Protein AF-A0A973BHH1-F1 (afdb_monomer)

Mean predicted aligned error: 8.1 Å

Radius of gyration: 30.78 Å; Cα contacts (8 Å, |Δi|>4): 137; chains: 1; bounding box: 83×24×100 Å

Structure (mmCIF, N/CA/C/O backbone):
data_AF-A0A973BHH1-F1
#
_entry.id   AF-A0A973BHH1-F1
#
loop_
_atom_site.group_PDB
_atom_site.id
_atom_site.type_symbol
_atom_site.label_atom_id
_atom_site.label_alt_id
_atom_site.label_comp_id
_atom_site.label_asym_id
_atom_site.label_entity_id
_atom_site.label_seq_id
_atom_site.pdbx_PDB_ins_code
_atom_site.Cartn_x
_atom_site.Cartn_y
_atom_site.Cartn_z
_atom_site.occupancy
_atom_site.B_iso_or_equiv
_atom_site.auth_seq_id
_atom_site.auth_comp_id
_atom_site.auth_asym_id
_atom_site.auth_atom_id
_atom_site.pdbx_PDB_model_num
ATOM 1 N N . MET A 1 1 ? 60.903 -5.302 -59.294 1.00 41.88 1 MET A N 1
ATOM 2 C CA . MET A 1 1 ? 59.687 -6.053 -58.925 1.00 41.88 1 MET A CA 1
ATOM 3 C C . MET A 1 1 ? 58.666 -5.032 -58.432 1.00 41.88 1 MET A C 1
ATOM 5 O O . MET A 1 1 ? 58.545 -4.811 -57.238 1.00 41.88 1 MET A O 1
ATOM 9 N N . MET A 1 2 ? 58.056 -4.292 -59.364 1.00 43.81 2 MET A N 1
ATOM 10 C CA . MET A 1 2 ? 56.972 -3.356 -59.049 1.00 43.81 2 MET A CA 1
ATOM 11 C C . MET A 1 2 ? 55.697 -4.189 -59.041 1.00 43.81 2 MET A C 1
ATOM 13 O O . MET A 1 2 ? 55.310 -4.726 -60.073 1.00 43.81 2 MET A O 1
ATOM 17 N N . ILE A 1 3 ? 55.141 -4.406 -57.856 1.00 52.44 3 ILE A N 1
ATOM 18 C CA . ILE A 1 3 ? 53.885 -5.129 -57.684 1.00 52.44 3 ILE A CA 1
ATOM 19 C C . ILE A 1 3 ? 52.778 -4.248 -58.280 1.00 52.44 3 ILE A C 1
ATOM 21 O O . ILE A 1 3 ? 52.677 -3.072 -57.932 1.00 52.44 3 ILE A O 1
ATOM 25 N N . ASP A 1 4 ? 51.986 -4.811 -59.193 1.00 54.47 4 ASP A N 1
ATOM 26 C CA . ASP A 1 4 ? 50.823 -4.182 -59.829 1.00 54.47 4 ASP A CA 1
ATOM 27 C C . ASP A 1 4 ? 49.721 -3.906 -58.791 1.00 54.47 4 ASP A C 1
ATOM 29 O O . ASP A 1 4 ? 48.776 -4.673 -58.621 1.00 54.47 4 ASP A O 1
ATOM 33 N N . ILE A 1 5 ? 49.825 -2.783 -58.081 1.00 57.91 5 ILE A N 1
ATOM 34 C CA . ILE A 1 5 ? 48.762 -2.278 -57.192 1.00 57.91 5 ILE A CA 1
ATOM 35 C C . ILE A 1 5 ? 47.566 -1.754 -58.027 1.00 57.91 5 ILE A C 1
ATOM 37 O O . ILE A 1 5 ? 46.439 -1.650 -57.537 1.00 57.91 5 ILE A O 1
ATOM 41 N N . ALA A 1 6 ? 47.788 -1.465 -59.316 1.00 58.69 6 ALA A N 1
ATOM 42 C CA . ALA A 1 6 ? 46.801 -0.892 -60.233 1.00 58.69 6 ALA A CA 1
ATOM 43 C C . ALA A 1 6 ? 45.762 -1.898 -60.777 1.00 58.69 6 ALA A C 1
ATOM 45 O O . ALA A 1 6 ? 44.702 -1.472 -61.224 1.00 58.69 6 ALA A O 1
ATOM 46 N N . ASN A 1 7 ? 46.019 -3.211 -60.701 1.00 60.00 7 ASN A N 1
ATOM 47 C CA . ASN A 1 7 ? 45.106 -4.256 -61.198 1.00 60.00 7 ASN A CA 1
ATOM 48 C C . ASN A 1 7 ? 44.165 -4.833 -60.123 1.00 60.00 7 ASN A C 1
ATOM 50 O O . ASN A 1 7 ? 43.438 -5.794 -60.382 1.00 60.00 7 ASN A O 1
ATOM 54 N N . TRP A 1 8 ? 44.153 -4.273 -58.910 1.00 67.94 8 TRP A N 1
ATOM 55 C CA . TRP A 1 8 ? 43.192 -4.687 -57.889 1.00 67.94 8 TRP A CA 1
ATOM 56 C C . TRP A 1 8 ? 41.793 -4.151 -58.195 1.00 67.94 8 TRP A C 1
ATOM 58 O O . TRP A 1 8 ? 41.626 -2.999 -58.593 1.00 67.94 8 TRP A O 1
ATOM 68 N N . ASN A 1 9 ? 40.767 -4.983 -57.982 1.00 76.25 9 ASN A N 1
ATOM 69 C CA . ASN A 1 9 ? 39.364 -4.596 -58.137 1.00 76.25 9 ASN A CA 1
ATOM 70 C C . ASN A 1 9 ? 38.929 -3.682 -56.976 1.00 76.25 9 ASN A C 1
ATOM 72 O O . ASN A 1 9 ? 38.147 -4.064 -56.104 1.00 76.25 9 ASN A O 1
ATOM 76 N N . TRP A 1 10 ? 39.471 -2.464 -56.962 1.00 78.94 10 TRP A N 1
ATOM 77 C CA . TRP A 1 10 ? 39.222 -1.438 -55.955 1.00 78.94 10 TRP A CA 1
ATOM 78 C C . TRP A 1 10 ? 37.732 -1.117 -55.818 1.00 78.94 10 TRP A C 1
ATOM 80 O O . TRP A 1 10 ? 37.260 -0.880 -54.712 1.00 78.94 10 TRP A O 1
ATOM 90 N N . SER A 1 11 ? 36.969 -1.197 -56.913 1.00 78.81 11 SER A N 1
ATOM 91 C CA . SER A 1 11 ? 35.512 -1.028 -56.895 1.00 78.81 11 SER A CA 1
ATOM 92 C C . SER A 1 11 ? 34.815 -2.111 -56.065 1.00 78.81 11 SER A C 1
ATOM 94 O O . SER A 1 11 ? 34.015 -1.783 -55.189 1.00 78.81 11 SER A O 1
ATOM 96 N N . GLY A 1 12 ? 35.174 -3.384 -56.260 1.00 74.81 12 GLY A N 1
ATOM 97 C CA . GLY A 1 12 ? 34.632 -4.493 -55.470 1.00 74.81 12 GLY A CA 1
ATOM 98 C C . GLY A 1 12 ? 35.010 -4.409 -53.988 1.00 74.81 12 GLY A C 1
ATOM 99 O O . GLY A 1 12 ? 34.171 -4.666 -53.122 1.00 74.81 12 GLY A O 1
ATOM 100 N N . ILE A 1 13 ? 36.241 -3.984 -53.680 1.00 78.88 13 ILE A N 1
ATOM 101 C CA . ILE A 1 13 ? 36.700 -3.772 -52.296 1.00 78.88 13 ILE A CA 1
ATOM 102 C C . ILE A 1 13 ? 35.899 -2.640 -51.635 1.00 78.88 13 ILE A C 1
ATOM 104 O O . ILE A 1 13 ? 35.377 -2.823 -50.538 1.00 78.88 13 ILE A O 1
ATOM 108 N N . ILE A 1 14 ? 35.730 -1.499 -52.311 1.00 80.94 14 ILE A N 1
ATOM 109 C CA . ILE A 1 14 ? 34.962 -0.354 -51.796 1.00 80.94 14 ILE A CA 1
ATOM 110 C C . ILE A 1 14 ? 33.488 -0.724 -51.580 1.00 80.94 14 ILE A C 1
ATOM 112 O O . ILE A 1 14 ? 32.929 -0.386 -50.540 1.00 80.94 14 ILE A O 1
ATOM 116 N N . GLN A 1 15 ? 32.864 -1.451 -52.511 1.00 81.44 15 GLN A N 1
ATOM 117 C CA . GLN A 1 15 ? 31.480 -1.923 -52.362 1.00 81.44 15 GLN A CA 1
ATOM 118 C C . GLN A 1 15 ? 31.323 -2.881 -51.176 1.00 81.44 15 GLN A C 1
ATOM 120 O O . GLN A 1 15 ? 30.358 -2.774 -50.420 1.00 81.44 15 G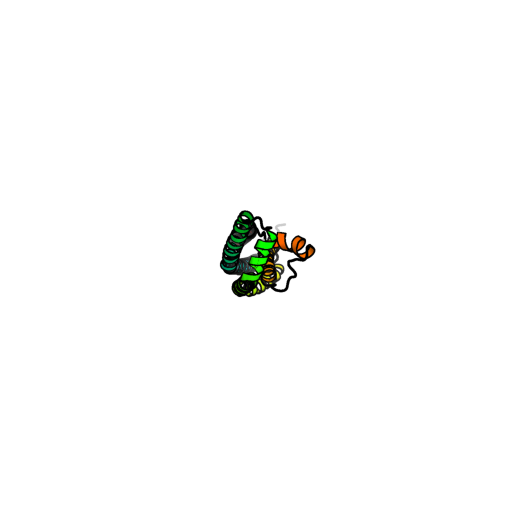LN A O 1
ATOM 125 N N . SER A 1 16 ? 32.295 -3.770 -50.969 1.00 83.56 16 SER A N 1
ATOM 126 C CA . SER A 1 16 ? 32.301 -4.703 -49.837 1.00 83.56 16 SER A CA 1
ATOM 127 C C . SER A 1 16 ? 32.469 -3.965 -48.504 1.00 83.56 16 SER A C 1
ATOM 129 O O . SER A 1 16 ? 31.741 -4.234 -47.549 1.00 83.56 16 SER A O 1
ATOM 131 N N . CYS A 1 17 ? 33.361 -2.970 -48.448 1.00 84.06 17 CYS A N 1
ATOM 132 C CA . CYS A 1 17 ? 33.520 -2.092 -47.288 1.00 84.06 17 CYS A CA 1
ATOM 133 C C . CYS A 1 17 ? 32.255 -1.268 -47.005 1.00 84.06 17 CYS A C 1
ATOM 135 O O . CYS A 1 17 ? 31.866 -1.129 -45.847 1.00 84.06 17 CYS A O 1
ATOM 137 N N . ALA A 1 18 ? 31.582 -0.757 -48.040 1.00 86.94 18 ALA A N 1
ATOM 138 C CA . ALA A 1 18 ? 30.323 -0.029 -47.893 1.00 86.94 18 ALA A CA 1
ATOM 139 C C . ALA A 1 18 ? 29.201 -0.929 -47.350 1.00 86.94 18 ALA A C 1
ATOM 141 O O . ALA A 1 18 ? 28.463 -0.510 -46.460 1.00 86.94 18 ALA A O 1
ATOM 142 N N . ALA A 1 19 ? 29.106 -2.176 -47.821 1.00 87.50 19 ALA A N 1
ATOM 143 C CA . ALA A 1 19 ? 28.139 -3.152 -47.323 1.00 87.50 19 ALA A CA 1
ATOM 144 C C . ALA A 1 19 ? 28.392 -3.522 -45.850 1.00 87.50 19 ALA A C 1
ATOM 146 O O . ALA A 1 19 ? 27.449 -3.568 -45.062 1.00 87.50 19 ALA A O 1
ATOM 147 N N . LEU A 1 20 ? 29.655 -3.717 -45.453 1.00 90.88 20 LEU A N 1
ATOM 148 C CA . LEU A 1 20 ? 30.027 -3.936 -44.050 1.00 90.88 20 LEU A CA 1
ATOM 149 C C . LEU A 1 20 ? 29.715 -2.714 -43.177 1.00 90.88 20 LEU A C 1
ATOM 151 O O . LEU A 1 20 ? 29.170 -2.865 -42.087 1.00 90.88 20 LEU A O 1
ATOM 155 N N . GLY A 1 21 ? 30.005 -1.505 -43.663 1.00 90.88 21 GLY A N 1
ATOM 156 C CA . GLY A 1 21 ? 29.654 -0.265 -42.971 1.00 90.88 21 GLY A CA 1
ATOM 157 C C . GLY A 1 21 ? 28.144 -0.126 -42.768 1.00 90.88 21 GLY A C 1
ATOM 158 O O . GLY A 1 21 ? 27.692 0.130 -41.653 1.00 90.88 21 GLY A O 1
ATOM 159 N N . ALA A 1 22 ? 27.354 -0.377 -43.815 1.00 92.75 22 ALA A N 1
ATOM 160 C CA . ALA A 1 22 ? 25.895 -0.378 -43.739 1.00 92.75 22 ALA A CA 1
ATOM 161 C C . ALA A 1 22 ? 25.371 -1.443 -42.762 1.00 92.75 22 ALA A C 1
ATOM 163 O O . ALA A 1 22 ? 24.469 -1.157 -41.977 1.00 92.75 22 ALA A O 1
ATOM 164 N N . PHE A 1 23 ? 25.968 -2.639 -42.756 1.00 93.69 23 PHE A N 1
ATOM 165 C CA . PHE A 1 23 ? 25.630 -3.698 -41.808 1.00 93.69 23 PHE A CA 1
ATOM 166 C C . PHE A 1 23 ? 25.900 -3.282 -40.356 1.00 93.69 23 PHE A C 1
ATOM 168 O O . PHE A 1 23 ? 25.036 -3.463 -39.503 1.00 93.69 23 PHE A O 1
ATOM 175 N N . ILE A 1 24 ? 27.056 -2.672 -40.072 1.00 92.88 24 ILE A N 1
ATOM 176 C CA . ILE A 1 24 ? 27.394 -2.179 -38.727 1.00 92.88 24 ILE A CA 1
ATOM 177 C C . ILE A 1 24 ? 26.402 -1.102 -38.281 1.00 92.88 24 ILE A C 1
ATOM 179 O O . ILE A 1 24 ? 25.902 -1.159 -37.160 1.00 92.88 24 ILE A O 1
ATOM 183 N N . ILE A 1 25 ? 26.073 -0.147 -39.156 1.00 92.94 25 ILE A N 1
ATOM 184 C CA . ILE A 1 25 ? 25.098 0.909 -38.849 1.00 92.94 25 ILE A CA 1
ATOM 185 C C . ILE A 1 25 ? 23.720 0.303 -38.566 1.00 92.94 25 ILE A C 1
ATOM 187 O O . ILE A 1 25 ? 23.102 0.643 -37.560 1.00 92.94 25 ILE A O 1
ATOM 191 N N . ALA A 1 26 ? 23.257 -0.626 -39.406 1.00 92.75 26 ALA A N 1
ATOM 192 C CA . ALA A 1 26 ? 21.981 -1.308 -39.212 1.00 92.75 26 ALA A CA 1
ATOM 193 C C . ALA A 1 26 ? 21.951 -2.105 -37.897 1.00 92.75 26 ALA A C 1
ATOM 195 O O . ALA A 1 26 ? 20.963 -2.058 -37.169 1.00 92.75 26 ALA A O 1
ATOM 196 N N . TRP A 1 27 ? 23.047 -2.784 -37.555 1.00 91.75 27 TRP A N 1
ATOM 197 C CA . TRP A 1 27 ? 23.195 -3.515 -36.298 1.00 91.75 27 TRP A CA 1
ATOM 198 C C . TRP A 1 27 ? 23.142 -2.591 -35.074 1.00 91.75 27 TRP A C 1
ATOM 200 O O . TRP A 1 27 ? 22.459 -2.887 -34.092 1.00 91.75 27 TRP A O 1
ATOM 210 N N . VAL A 1 28 ? 23.841 -1.453 -35.121 1.00 91.81 28 VAL A N 1
ATOM 211 C CA . VAL A 1 28 ? 23.813 -0.441 -34.052 1.00 91.81 28 VAL A CA 1
ATOM 212 C C . VAL A 1 28 ? 22.412 0.153 -33.910 1.00 91.81 28 VAL A C 1
ATOM 214 O O . VAL A 1 28 ? 21.901 0.230 -32.793 1.00 91.81 28 VAL A O 1
ATOM 217 N N . ALA A 1 29 ? 21.764 0.499 -35.024 1.00 90.44 29 ALA A N 1
ATOM 218 C CA . ALA A 1 29 ? 20.406 1.029 -35.034 1.00 90.44 29 ALA A CA 1
ATOM 219 C C . ALA A 1 29 ? 19.393 0.026 -34.457 1.00 90.44 29 ALA A C 1
ATOM 221 O O . ALA A 1 29 ? 18.563 0.410 -33.637 1.00 90.44 29 ALA A O 1
ATOM 222 N N . LEU A 1 30 ? 19.493 -1.260 -34.815 1.00 91.88 30 LEU A N 1
ATOM 223 C CA . LEU A 1 30 ? 18.613 -2.309 -34.295 1.00 91.88 30 LEU A CA 1
ATOM 224 C C . LEU A 1 30 ? 18.769 -2.484 -32.779 1.00 91.88 30 LEU A C 1
ATOM 226 O O . LEU A 1 30 ? 17.774 -2.544 -32.058 1.00 91.88 30 LEU A O 1
ATOM 230 N N . ASN A 1 31 ? 20.008 -2.511 -32.284 1.00 89.31 31 ASN A N 1
ATOM 231 C CA . ASN A 1 31 ? 20.272 -2.612 -30.849 1.00 89.31 31 ASN A CA 1
ATOM 232 C C . ASN A 1 31 ? 19.812 -1.369 -30.078 1.00 89.31 31 ASN A C 1
ATOM 234 O O . ASN A 1 31 ? 19.292 -1.502 -28.971 1.00 89.31 31 ASN A O 1
ATOM 238 N N . SER A 1 32 ? 19.999 -0.169 -30.640 1.00 87.56 32 SER A N 1
ATOM 239 C CA . SER A 1 32 ? 19.499 1.074 -30.039 1.00 87.56 32 SER A CA 1
ATOM 240 C C . SER A 1 32 ? 17.968 1.072 -29.980 1.00 87.56 32 SER A C 1
ATOM 242 O O . SER A 1 32 ? 17.392 1.273 -28.911 1.00 87.56 32 SER A O 1
ATOM 244 N N . TRP A 1 33 ? 17.301 0.698 -31.078 1.00 88.25 33 TRP A N 1
ATOM 245 C CA . TRP A 1 33 ? 15.844 0.573 -31.130 1.00 88.25 33 TRP A CA 1
ATOM 246 C C . TRP A 1 33 ? 15.311 -0.427 -30.098 1.00 88.25 33 TRP A C 1
ATOM 248 O O . TRP A 1 33 ? 14.375 -0.113 -29.367 1.00 88.25 33 TRP A O 1
ATOM 258 N N . GLN A 1 34 ? 15.934 -1.601 -29.966 1.00 88.69 34 GLN A N 1
ATOM 259 C CA . GLN A 1 34 ? 15.523 -2.595 -28.973 1.00 88.69 34 GLN A CA 1
ATOM 260 C C . GLN A 1 34 ? 15.680 -2.078 -27.533 1.00 88.69 34 GLN A C 1
ATOM 262 O O . GLN A 1 34 ? 14.793 -2.282 -26.701 1.00 88.69 34 GLN A O 1
ATOM 267 N N . LYS A 1 35 ? 16.778 -1.371 -27.229 1.00 87.31 35 LYS A N 1
ATOM 268 C CA . LYS A 1 35 ? 16.978 -0.730 -25.918 1.00 87.31 35 LYS A CA 1
ATOM 269 C C . LYS A 1 35 ? 15.922 0.337 -25.644 1.00 87.31 35 LYS A C 1
ATOM 271 O O . LYS A 1 35 ? 15.368 0.361 -24.549 1.00 87.31 35 LYS A O 1
ATOM 276 N N . GLN A 1 36 ? 15.612 1.171 -26.634 1.00 87.50 36 GLN A N 1
ATOM 277 C CA . GLN A 1 36 ? 14.581 2.200 -26.530 1.00 87.50 36 GLN A CA 1
ATOM 278 C C . GLN A 1 36 ? 13.192 1.595 -26.291 1.00 87.50 36 GLN A C 1
ATOM 280 O O . GLN A 1 36 ? 12.471 2.068 -25.417 1.00 87.50 36 GLN A O 1
ATOM 285 N N . GLN A 1 37 ? 12.822 0.530 -27.009 1.00 88.94 37 GLN A N 1
ATOM 286 C CA . GLN A 1 37 ? 11.544 -0.161 -26.795 1.00 88.94 37 GLN A CA 1
ATOM 287 C C . GLN A 1 37 ? 11.437 -0.719 -25.372 1.00 88.94 37 GLN A C 1
ATOM 289 O O . GLN A 1 37 ? 10.435 -0.495 -24.694 1.00 88.94 37 GLN A O 1
ATOM 294 N N . ASN A 1 38 ? 12.490 -1.374 -24.878 1.00 88.81 38 ASN A N 1
ATOM 295 C CA . ASN A 1 38 ? 12.516 -1.878 -23.506 1.00 88.81 38 ASN A CA 1
ATOM 296 C C . ASN A 1 38 ? 12.406 -0.746 -22.473 1.00 88.81 38 ASN A C 1
ATOM 298 O O . ASN A 1 38 ? 11.622 -0.861 -21.533 1.00 88.81 38 ASN A O 1
ATOM 302 N N . ALA A 1 39 ? 13.144 0.353 -22.658 1.00 89.06 39 ALA A N 1
ATOM 303 C CA . ALA A 1 39 ? 13.072 1.520 -21.780 1.00 89.06 39 ALA A CA 1
ATOM 304 C C . ALA A 1 39 ? 11.656 2.115 -21.750 1.00 89.06 39 ALA A C 1
ATOM 306 O O . ALA A 1 39 ? 11.124 2.359 -20.669 1.00 89.06 39 ALA A O 1
ATOM 307 N N . ASN A 1 40 ? 11.013 2.254 -22.913 1.00 90.38 40 ASN A N 1
ATOM 308 C CA . ASN A 1 40 ? 9.636 2.733 -23.019 1.00 90.38 40 ASN A CA 1
ATOM 309 C C . ASN A 1 40 ? 8.659 1.813 -22.278 1.00 90.38 40 ASN A C 1
ATOM 311 O O . ASN A 1 40 ? 7.832 2.296 -21.511 1.00 90.38 40 ASN A O 1
ATOM 315 N N . HIS A 1 41 ? 8.764 0.492 -22.454 1.00 92.50 41 HIS A N 1
ATOM 316 C CA . HIS A 1 41 ? 7.903 -0.457 -21.746 1.00 92.50 41 HIS A CA 1
ATOM 317 C C . HIS A 1 41 ? 8.061 -0.382 -20.226 1.00 92.50 41 HIS A C 1
ATOM 319 O O . HIS A 1 41 ? 7.057 -0.426 -19.515 1.00 92.50 41 HIS A O 1
ATOM 325 N N . VAL A 1 42 ? 9.294 -0.242 -19.729 1.00 93.38 42 VAL A N 1
ATOM 326 C CA . VAL A 1 42 ? 9.548 -0.064 -18.293 1.00 93.38 42 VAL A CA 1
ATOM 327 C C . VAL A 1 42 ? 8.964 1.260 -17.805 1.00 93.38 42 VAL A C 1
ATOM 329 O O . VAL A 1 42 ? 8.304 1.278 -16.774 1.00 93.38 42 VAL A O 1
ATOM 332 N N . THR A 1 43 ? 9.152 2.355 -18.542 1.00 93.00 43 THR A N 1
ATOM 333 C CA . THR A 1 43 ? 8.581 3.665 -18.202 1.00 93.00 43 THR A CA 1
ATOM 334 C C . THR A 1 43 ? 7.056 3.614 -18.123 1.00 93.00 43 THR A C 1
ATOM 336 O O . THR A 1 43 ? 6.507 3.976 -17.088 1.00 93.00 43 THR A O 1
ATOM 339 N N . TYR A 1 44 ? 6.381 3.064 -19.139 1.00 94.62 44 TYR A N 1
ATOM 340 C CA . TYR A 1 44 ? 4.924 2.901 -19.118 1.00 94.62 44 TYR A CA 1
ATOM 341 C C . TYR A 1 44 ? 4.448 2.017 -17.965 1.00 94.62 44 TYR A C 1
ATOM 343 O O . TYR A 1 44 ? 3.433 2.299 -17.338 1.00 94.62 44 TYR A O 1
ATOM 351 N N . PHE A 1 45 ? 5.188 0.952 -17.655 1.00 95.88 45 PHE A N 1
ATOM 352 C CA . PHE A 1 45 ? 4.874 0.112 -16.508 1.00 95.88 45 PHE A CA 1
ATOM 353 C C . PHE A 1 45 ? 4.971 0.879 -15.181 1.00 95.88 45 PHE A C 1
ATOM 355 O O . PHE A 1 45 ? 4.092 0.733 -14.333 1.00 95.88 45 PHE A O 1
ATOM 362 N N . ILE A 1 46 ? 6.018 1.687 -14.990 1.00 96.00 46 ILE A N 1
ATOM 363 C CA . ILE A 1 46 ? 6.175 2.496 -13.776 1.00 96.00 46 ILE A CA 1
ATOM 364 C C . ILE A 1 46 ? 5.108 3.593 -13.705 1.00 96.00 46 ILE A C 1
ATOM 366 O O . ILE A 1 46 ? 4.604 3.836 -12.610 1.00 96.00 46 ILE A O 1
ATOM 370 N N . ASP A 1 47 ? 4.703 4.188 -14.831 1.00 95.88 47 ASP A N 1
ATOM 371 C CA . ASP A 1 47 ? 3.576 5.129 -14.889 1.00 95.88 47 ASP A CA 1
ATOM 372 C C . ASP A 1 47 ? 2.279 4.457 -14.407 1.00 95.88 47 ASP A C 1
ATOM 374 O O . ASP A 1 47 ? 1.629 4.946 -13.479 1.00 95.88 47 ASP A O 1
ATOM 378 N N . ASP A 1 48 ? 1.932 3.299 -14.980 1.00 96.56 48 ASP A N 1
ATOM 379 C CA . ASP A 1 48 ? 0.745 2.520 -14.600 1.00 96.56 48 ASP A CA 1
ATOM 380 C C . ASP A 1 48 ? 0.772 2.147 -13.113 1.00 96.56 48 ASP A C 1
ATOM 382 O O . ASP A 1 48 ? -0.220 2.305 -12.396 1.00 96.56 48 ASP A O 1
ATOM 386 N N . LEU A 1 49 ? 1.924 1.675 -12.630 1.00 97.00 49 LEU A N 1
ATOM 387 C CA . LEU A 1 49 ? 2.110 1.313 -11.232 1.00 97.00 49 LEU A CA 1
ATOM 388 C C . LEU A 1 49 ? 1.973 2.530 -10.310 1.00 97.00 49 LEU A C 1
ATOM 390 O O . LEU A 1 49 ? 1.311 2.433 -9.279 1.00 97.00 49 LEU A O 1
ATOM 394 N N . THR A 1 50 ? 2.544 3.673 -10.692 1.00 97.19 50 THR A N 1
ATOM 395 C CA . THR A 1 50 ? 2.491 4.918 -9.908 1.00 97.19 50 THR A CA 1
ATOM 396 C C . THR A 1 50 ? 1.058 5.408 -9.792 1.00 97.19 50 THR A C 1
ATOM 398 O O . THR A 1 50 ? 0.606 5.738 -8.694 1.00 97.19 50 THR A O 1
ATOM 401 N N . ASN A 1 51 ? 0.319 5.389 -10.901 1.00 97.12 51 ASN A N 1
ATOM 402 C CA . ASN A 1 51 ? -1.092 5.752 -10.923 1.00 97.12 51 ASN A CA 1
ATOM 403 C C . ASN A 1 51 ? -1.907 4.841 -10.000 1.00 97.12 51 ASN A C 1
ATOM 405 O O . ASN A 1 51 ? -2.689 5.337 -9.192 1.00 97.12 51 ASN A O 1
ATOM 409 N N . LYS A 1 52 ? -1.673 3.523 -10.028 1.00 96.75 52 LYS A N 1
ATOM 410 C CA . LYS A 1 52 ? -2.396 2.591 -9.150 1.00 96.75 52 LYS A CA 1
ATOM 411 C C . LYS A 1 52 ? -2.038 2.727 -7.677 1.00 96.75 52 LYS A C 1
ATOM 413 O O . LYS A 1 52 ? -2.933 2.648 -6.838 1.00 96.75 52 LYS A O 1
ATOM 418 N N . VAL A 1 53 ? -0.771 2.971 -7.344 1.00 96.62 53 VAL A N 1
ATOM 419 C CA . VAL A 1 53 ? -0.369 3.301 -5.967 1.00 96.62 53 VAL A CA 1
ATOM 420 C C . VAL A 1 53 ? -1.072 4.578 -5.506 1.00 96.62 53 VAL A C 1
ATOM 422 O O . VAL A 1 53 ? -1.596 4.620 -4.396 1.00 96.62 53 VAL A O 1
ATOM 425 N N . HIS A 1 54 ? -1.138 5.601 -6.359 1.00 95.81 54 HIS A N 1
ATOM 426 C CA . HIS A 1 54 ? -1.815 6.851 -6.033 1.00 95.81 54 HIS A CA 1
ATOM 427 C C . HIS A 1 54 ? -3.322 6.667 -5.818 1.00 95.81 54 HIS A C 1
ATOM 429 O O . HIS A 1 54 ? -3.846 7.123 -4.805 1.00 95.81 54 HIS A O 1
ATOM 435 N N . GLU A 1 55 ? -4.010 5.961 -6.716 1.00 95.69 55 GLU A N 1
ATOM 436 C CA . GLU A 1 55 ? -5.435 5.640 -6.569 1.00 95.69 55 GLU A CA 1
ATOM 437 C C . GLU A 1 55 ? -5.720 4.856 -5.280 1.00 95.69 55 GLU A C 1
ATOM 439 O O . GLU A 1 55 ? -6.699 5.135 -4.586 1.00 95.69 55 GLU A O 1
ATOM 444 N N . LEU A 1 56 ? -4.846 3.910 -4.918 1.00 95.50 56 LEU A N 1
ATOM 445 C CA . LEU A 1 56 ? -4.957 3.169 -3.663 1.00 95.50 56 LEU A CA 1
ATOM 446 C C . LEU A 1 56 ? -4.776 4.079 -2.438 1.00 95.50 56 LEU A C 1
ATOM 448 O O . LEU A 1 56 ? -5.522 3.967 -1.470 1.00 95.50 56 LEU A O 1
ATOM 452 N N . LEU A 1 57 ? -3.810 4.998 -2.470 1.00 94.25 57 LEU A N 1
ATOM 453 C CA . LEU A 1 57 ? -3.598 5.961 -1.384 1.00 94.25 57 LEU A CA 1
ATOM 454 C C . LEU A 1 57 ? -4.753 6.969 -1.264 1.00 94.25 57 LEU A C 1
ATOM 456 O O . LEU A 1 57 ? -5.091 7.401 -0.165 1.00 94.25 57 LEU A O 1
ATOM 460 N N . GLN A 1 58 ? -5.402 7.325 -2.372 1.00 94.56 58 GLN A N 1
ATOM 461 C CA . GLN A 1 58 ? -6.607 8.151 -2.325 1.00 94.56 58 GLN A CA 1
ATOM 462 C C . GLN A 1 58 ? -7.786 7.397 -1.697 1.00 94.56 58 GLN A C 1
ATOM 464 O O . GLN A 1 58 ? -8.510 7.968 -0.878 1.00 94.56 58 GLN A O 1
ATOM 469 N N . SER A 1 59 ? -7.966 6.111 -2.021 1.00 94.31 59 SER A N 1
ATOM 470 C CA . SER A 1 59 ? -9.104 5.328 -1.522 1.00 94.31 59 SER A CA 1
ATOM 471 C C . SER A 1 59 ? -9.053 5.051 -0.014 1.00 94.31 59 SER A C 1
ATOM 473 O O . SER A 1 59 ? -10.084 4.770 0.591 1.00 94.31 59 SER A O 1
ATOM 475 N N . ILE A 1 60 ? -7.886 5.170 0.628 1.00 93.81 60 ILE A N 1
ATOM 476 C CA . ILE A 1 60 ? -7.728 4.943 2.078 1.00 93.81 60 ILE A CA 1
ATOM 477 C C . ILE A 1 60 ? -7.964 6.184 2.942 1.00 93.81 60 ILE A C 1
ATOM 479 O O . ILE A 1 60 ? -8.102 6.048 4.157 1.00 93.81 60 ILE A O 1
ATOM 483 N N . SER A 1 61 ? -8.039 7.381 2.348 1.00 92.50 61 SER A N 1
ATOM 484 C CA . SER A 1 61 ? -8.209 8.628 3.106 1.00 92.50 61 SER A CA 1
ATOM 485 C C . SER A 1 61 ? -9.465 8.588 3.982 1.00 92.50 61 SER A C 1
ATOM 487 O O . SER A 1 61 ? -9.408 8.901 5.170 1.00 92.50 61 SER A O 1
ATOM 489 N N . LYS A 1 62 ? -10.583 8.113 3.425 1.00 94.00 62 LYS A N 1
ATOM 490 C CA . LYS A 1 62 ? -11.862 8.027 4.135 1.00 94.00 62 LYS A CA 1
ATOM 491 C C . LYS A 1 62 ? -11.847 6.986 5.275 1.00 94.00 62 LYS A C 1
ATOM 493 O O . LYS A 1 62 ? -12.233 7.355 6.386 1.00 94.00 62 LYS A O 1
ATOM 498 N N . PRO A 1 63 ? -11.353 5.744 5.074 1.00 94.38 63 PRO A N 1
ATOM 499 C CA . PRO A 1 63 ? -11.102 4.810 6.174 1.00 94.38 63 PRO A CA 1
ATOM 500 C C . PRO A 1 63 ? -10.246 5.388 7.308 1.00 94.38 63 PRO A C 1
ATOM 502 O O . PRO A 1 63 ? -10.602 5.221 8.473 1.00 94.38 63 PRO A O 1
ATOM 505 N N . ILE A 1 64 ? -9.158 6.100 6.989 1.00 93.75 64 ILE A N 1
ATOM 506 C CA . ILE A 1 64 ? -8.280 6.716 7.997 1.00 93.75 64 ILE A CA 1
ATOM 507 C C . ILE A 1 64 ? -9.042 7.759 8.816 1.00 93.75 64 ILE A C 1
ATOM 509 O O . ILE A 1 64 ? -9.059 7.667 10.041 1.00 93.75 64 ILE A O 1
ATOM 513 N N . SER A 1 65 ? -9.741 8.695 8.169 1.00 93.44 65 SER A N 1
ATOM 514 C CA . SER A 1 65 ? -10.535 9.701 8.887 1.00 93.44 65 SER A CA 1
ATOM 515 C C . SER A 1 65 ? -11.617 9.071 9.765 1.00 93.44 65 SER A C 1
ATOM 517 O O . SER A 1 65 ? -11.892 9.553 10.861 1.00 93.44 65 SER A O 1
ATOM 519 N N . ARG A 1 66 ? -12.220 7.956 9.335 1.00 93.81 66 ARG A N 1
ATOM 520 C CA . ARG A 1 66 ? -13.182 7.230 10.172 1.00 93.81 66 ARG A CA 1
ATOM 521 C C . ARG A 1 66 ? -12.525 6.618 11.404 1.00 93.81 66 ARG A C 1
ATOM 523 O O . ARG A 1 66 ? -13.115 6.672 12.480 1.00 93.81 66 ARG A O 1
ATOM 530 N N . MET A 1 67 ? -11.325 6.059 11.265 1.00 93.12 67 MET A N 1
ATOM 531 C CA . MET A 1 67 ? -10.566 5.579 12.418 1.00 93.12 67 MET A CA 1
ATOM 532 C C . MET A 1 67 ? -10.234 6.717 13.385 1.00 93.12 67 MET A C 1
ATOM 534 O O . MET A 1 67 ? -10.289 6.505 14.590 1.00 93.12 67 MET A O 1
ATOM 538 N N . GLU A 1 68 ? -9.929 7.921 12.892 1.00 92.75 68 GLU A N 1
ATOM 539 C CA . GLU A 1 68 ? -9.629 9.077 13.755 1.00 92.75 68 GLU A CA 1
ATOM 540 C C . GLU A 1 68 ? -10.832 9.437 14.617 1.00 92.75 68 GLU A C 1
ATOM 542 O O . GLU A 1 68 ? -10.706 9.565 15.835 1.00 92.75 68 GLU A O 1
ATOM 547 N N . VAL A 1 69 ? -12.014 9.507 14.003 1.00 93.81 69 VAL A N 1
ATOM 548 C CA . VAL A 1 69 ? -13.271 9.736 14.725 1.00 93.81 69 VAL A CA 1
ATOM 549 C C . VAL A 1 69 ? -13.534 8.613 15.731 1.00 93.81 69 VAL A C 1
ATOM 551 O O . VAL A 1 69 ? -13.858 8.893 16.883 1.00 93.81 69 VAL A O 1
ATOM 554 N N . MET A 1 70 ? -13.328 7.355 15.334 1.00 92.88 70 MET A N 1
ATOM 555 C CA . MET A 1 70 ? -13.469 6.198 16.222 1.00 92.88 70 MET A CA 1
ATOM 556 C C . MET A 1 70 ? -12.551 6.308 17.450 1.00 92.88 70 MET A C 1
ATOM 558 O O . MET A 1 70 ? -13.009 6.120 18.574 1.00 92.88 70 MET A O 1
ATOM 562 N N . ASN A 1 71 ? -11.279 6.668 17.259 1.00 91.00 71 ASN A N 1
ATOM 563 C CA . ASN A 1 71 ? -10.321 6.859 18.349 1.00 91.00 71 ASN A CA 1
ATOM 564 C C . ASN A 1 71 ? -10.731 8.002 19.286 1.00 91.00 71 ASN A C 1
ATOM 566 O O . ASN A 1 71 ? -10.658 7.835 20.499 1.00 91.00 71 ASN A O 1
ATOM 570 N N . ILE A 1 72 ? -11.198 9.135 18.748 1.00 91.69 72 ILE A N 1
ATOM 571 C CA . ILE A 1 72 ? -11.694 10.265 19.554 1.00 91.69 72 ILE A CA 1
ATOM 572 C C . ILE A 1 72 ? -12.888 9.834 20.413 1.00 91.69 72 ILE A C 1
ATOM 574 O O . ILE A 1 72 ? -12.982 10.199 21.590 1.00 91.69 72 ILE A O 1
ATOM 578 N N . GLU A 1 73 ? -13.800 9.042 19.852 1.00 92.31 73 GLU A N 1
ATOM 579 C CA . GLU A 1 73 ? -14.932 8.525 20.611 1.00 92.31 73 GLU A CA 1
ATOM 580 C C . GLU A 1 73 ? -14.486 7.542 21.689 1.00 92.31 73 GLU A C 1
ATOM 582 O O . GLU A 1 73 ? -14.889 7.707 22.837 1.00 92.31 73 GLU A O 1
ATOM 587 N N . ILE A 1 74 ? -13.600 6.593 21.379 1.00 90.12 74 ILE A N 1
ATOM 588 C CA . ILE A 1 74 ? -13.022 5.686 22.381 1.00 90.12 74 ILE A CA 1
ATOM 589 C C . ILE A 1 74 ? -12.374 6.485 23.520 1.00 90.12 74 ILE A C 1
ATOM 591 O O . ILE A 1 74 ? -12.664 6.225 24.688 1.00 90.12 74 ILE A O 1
ATOM 595 N N . SER A 1 75 ? -11.567 7.503 23.204 1.00 90.06 75 SER A N 1
ATOM 596 C CA . SER A 1 75 ? -10.966 8.390 24.207 1.00 90.06 75 SER A CA 1
ATOM 597 C C . SER A 1 75 ? -12.016 9.095 25.064 1.00 90.06 75 SER A C 1
ATOM 599 O O . SER A 1 75 ? -11.839 9.208 26.271 1.00 90.06 75 SER A O 1
ATOM 601 N N . SER A 1 76 ? -13.143 9.501 24.480 1.00 91.75 76 SER A N 1
ATOM 602 C CA . SER A 1 76 ? -14.243 10.123 25.226 1.00 91.75 76 SER A CA 1
ATOM 603 C C . SER A 1 76 ? -14.892 9.153 26.225 1.00 91.75 76 SER A C 1
ATOM 605 O O . SER A 1 76 ? -15.243 9.555 27.336 1.00 91.75 76 SER A O 1
ATOM 607 N N . TYR A 1 77 ? -15.034 7.870 25.866 1.00 90.75 77 TYR A N 1
ATOM 608 C CA . TYR A 1 77 ? -15.500 6.838 26.802 1.00 90.75 77 TYR A CA 1
ATOM 609 C C . TYR A 1 77 ? -14.480 6.608 27.921 1.00 90.75 77 TYR A C 1
ATOM 611 O O . TYR A 1 77 ? -14.885 6.511 29.080 1.00 90.75 77 TYR A O 1
ATOM 619 N N . LEU A 1 78 ? -13.184 6.567 27.596 1.00 88.62 78 LEU A N 1
ATOM 620 C CA . LEU A 1 78 ? -12.101 6.412 28.572 1.00 88.62 78 LEU A CA 1
ATOM 621 C C . LEU A 1 78 ? -12.076 7.566 29.584 1.00 88.62 78 LEU A C 1
ATOM 623 O O . LEU A 1 78 ? -12.162 7.312 30.780 1.00 88.62 78 LEU A O 1
ATOM 627 N N . THR A 1 79 ? -12.087 8.823 29.129 1.00 89.44 79 THR A N 1
ATOM 628 C CA . THR A 1 79 ? -12.120 9.996 30.023 1.00 89.44 79 THR A CA 1
ATOM 629 C C . THR A 1 79 ? -13.332 9.966 30.950 1.00 89.44 79 THR A C 1
ATOM 631 O O . THR A 1 79 ? -13.207 10.186 32.151 1.00 89.44 79 THR A O 1
ATOM 634 N N . ARG A 1 80 ? -14.515 9.618 30.428 1.00 88.94 80 ARG A N 1
ATOM 635 C CA . ARG A 1 80 ? -15.710 9.478 31.266 1.00 88.94 80 ARG A CA 1
ATOM 636 C C . ARG A 1 80 ? -15.553 8.360 32.293 1.00 88.94 80 ARG A C 1
ATOM 638 O O . ARG A 1 80 ? -16.004 8.510 33.418 1.00 88.94 80 ARG A O 1
ATOM 645 N N . SER A 1 81 ? -14.950 7.239 31.909 1.00 88.94 81 SER A N 1
ATOM 646 C CA . SER A 1 81 ? -14.694 6.106 32.799 1.00 88.94 81 SER A CA 1
ATOM 647 C C . SER A 1 81 ? -13.809 6.497 33.979 1.00 88.94 81 SER A C 1
ATOM 649 O O . SER A 1 81 ? -14.146 6.163 35.114 1.00 88.94 81 SER A O 1
ATOM 651 N N . GLU A 1 82 ? -12.740 7.257 33.722 1.00 86.38 82 GLU A N 1
ATOM 652 C CA . GLU A 1 82 ? -11.840 7.787 34.752 1.00 86.38 82 GLU A CA 1
ATOM 653 C C . GLU A 1 82 ? -12.591 8.659 35.772 1.00 86.38 82 GLU A C 1
ATOM 655 O O . GLU A 1 82 ? -12.392 8.503 36.976 1.00 86.38 82 GLU A O 1
ATOM 660 N N . GLU A 1 83 ? -13.515 9.515 35.318 1.00 87.12 83 GLU A N 1
ATOM 661 C CA . GLU A 1 83 ? -14.324 10.378 36.195 1.00 87.12 83 GLU A CA 1
ATOM 662 C C . GLU A 1 83 ? -15.244 9.593 37.144 1.00 87.12 83 GLU A C 1
ATOM 664 O O . GLU A 1 83 ? -15.473 10.025 38.276 1.00 87.12 83 GLU A O 1
ATOM 669 N N . VAL A 1 84 ? -15.780 8.446 36.702 1.00 87.19 84 VAL A N 1
ATOM 670 C CA . VAL A 1 84 ? -16.682 7.602 37.516 1.00 87.19 84 VAL A CA 1
ATOM 671 C C . VAL A 1 84 ? -15.945 6.462 38.238 1.00 87.19 84 VAL A C 1
ATOM 673 O O . VAL A 1 84 ? -16.571 5.705 38.977 1.00 87.19 84 VAL A O 1
ATOM 676 N N . GLY A 1 85 ? -14.626 6.333 38.056 1.00 85.88 85 GLY A N 1
ATOM 677 C CA . GLY A 1 85 ? -13.811 5.270 38.654 1.00 85.88 85 GLY A CA 1
ATOM 678 C C . GLY A 1 85 ? -14.001 3.882 38.025 1.00 85.88 85 GLY A C 1
ATOM 679 O O . GLY A 1 85 ? -13.687 2.878 38.665 1.00 85.88 85 GLY A O 1
ATOM 680 N N . ASN A 1 86 ? -14.513 3.814 36.794 1.00 86.44 86 ASN A N 1
ATOM 681 C CA . ASN A 1 86 ? -14.656 2.572 36.031 1.00 86.44 86 ASN A CA 1
ATOM 682 C C . ASN A 1 86 ? -13.344 2.212 35.319 1.00 86.44 86 ASN A C 1
ATOM 684 O O . ASN A 1 86 ? -12.524 3.080 35.011 1.00 86.44 86 ASN A O 1
ATOM 688 N N . SER A 1 87 ? -13.156 0.933 34.994 1.00 85.56 87 SER A N 1
ATOM 689 C CA . SER A 1 87 ? -11.956 0.496 34.267 1.00 85.56 87 SER A CA 1
ATOM 690 C C . SER A 1 87 ? -12.005 0.870 32.778 1.00 85.56 87 SER A C 1
ATOM 692 O O . SER A 1 87 ? -13.059 0.758 32.152 1.00 85.56 87 SER A O 1
ATOM 694 N N . ASP A 1 88 ? -10.854 1.188 32.171 1.00 84.25 88 ASP A N 1
ATOM 695 C CA . ASP A 1 88 ? -10.715 1.442 30.719 1.00 84.25 88 ASP A CA 1
ATOM 696 C C . ASP A 1 88 ? -11.394 0.373 29.860 1.00 84.25 88 ASP A C 1
ATOM 698 O O . ASP A 1 88 ? -11.989 0.629 28.813 1.00 84.25 88 ASP A O 1
ATOM 702 N N . TYR A 1 89 ? -11.324 -0.866 30.336 1.00 83.38 89 TYR A N 1
ATOM 703 C CA . TYR A 1 89 ? -11.939 -1.999 29.682 1.00 83.38 8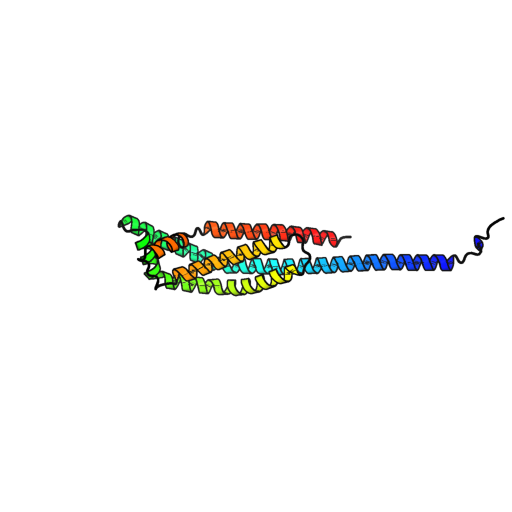9 TYR A CA 1
ATOM 704 C C . TYR A 1 89 ? -13.470 -1.916 29.643 1.00 83.38 89 TYR A C 1
ATOM 706 O O . TYR A 1 89 ? -14.065 -2.243 28.615 1.00 83.38 89 TYR A O 1
ATOM 714 N N . GLU A 1 90 ? -14.118 -1.507 30.733 1.00 84.62 90 GLU A N 1
ATOM 715 C CA . GLU A 1 90 ? -15.575 -1.338 30.758 1.00 84.62 90 GLU A CA 1
ATOM 716 C C . GLU A 1 90 ? -15.990 -0.223 29.800 1.00 84.62 90 GLU A C 1
ATOM 718 O O . GLU A 1 90 ? -16.980 -0.366 29.085 1.00 84.62 90 GLU A O 1
ATOM 723 N N . ALA A 1 91 ? -15.189 0.842 29.717 1.00 87.31 91 ALA A N 1
ATOM 724 C CA . ALA A 1 91 ? -15.405 1.944 28.792 1.00 87.31 91 ALA A CA 1
ATOM 725 C C . ALA A 1 91 ? -15.361 1.489 27.325 1.00 87.31 91 ALA A C 1
ATOM 727 O O . ALA A 1 91 ? -16.284 1.763 26.558 1.00 87.31 91 ALA A O 1
ATOM 728 N N . ILE A 1 92 ? -14.311 0.752 26.949 1.00 87.56 92 ILE A N 1
ATOM 729 C CA . ILE A 1 92 ? -14.117 0.250 25.583 1.00 87.56 92 ILE A CA 1
ATOM 730 C C . ILE A 1 92 ? -15.170 -0.800 25.231 1.00 87.56 92 ILE A C 1
ATOM 732 O O . ILE A 1 92 ? -15.714 -0.774 24.132 1.00 87.56 92 ILE A O 1
ATOM 736 N N . THR A 1 93 ? -15.510 -1.693 26.163 1.00 86.69 93 THR A N 1
ATOM 737 C CA . THR A 1 93 ? -16.576 -2.686 25.950 1.00 86.69 93 THR A CA 1
ATOM 738 C C . THR A 1 93 ? -17.902 -1.993 25.676 1.00 86.69 93 THR A C 1
ATOM 740 O O . THR A 1 93 ? -18.568 -2.312 24.698 1.00 86.69 93 THR A O 1
ATOM 743 N N . LYS A 1 94 ? -18.239 -0.978 26.477 1.00 89.06 94 LYS A N 1
ATOM 744 C CA . LYS A 1 94 ? -19.455 -0.193 26.286 1.00 89.06 94 LYS A CA 1
ATOM 745 C C . LYS A 1 94 ? -19.474 0.519 24.932 1.00 89.06 94 LYS A C 1
ATOM 747 O O . LYS A 1 94 ? -20.496 0.509 24.257 1.00 89.06 94 LYS A O 1
ATOM 752 N N . PHE A 1 95 ? -18.348 1.095 24.508 1.00 90.88 95 PHE A N 1
ATOM 753 C CA . PHE A 1 95 ? -18.219 1.673 23.169 1.00 90.88 95 PHE A CA 1
ATOM 754 C C . PHE A 1 95 ? -18.489 0.631 22.069 1.00 90.88 95 PHE A C 1
ATOM 756 O O . PHE A 1 95 ? -19.258 0.892 21.144 1.00 90.88 95 PHE A O 1
ATOM 763 N N . LEU A 1 96 ? -17.883 -0.555 22.170 1.00 89.56 96 LEU A N 1
ATOM 764 C CA . LEU A 1 96 ? -18.035 -1.622 21.176 1.00 89.56 96 LEU A CA 1
ATOM 765 C C . LEU A 1 96 ? -19.467 -2.169 21.128 1.00 89.56 96 LEU A C 1
ATOM 767 O O . LEU A 1 96 ? -19.982 -2.412 20.041 1.00 89.56 96 LEU A O 1
ATOM 771 N N . GLU A 1 97 ? -20.124 -2.314 22.278 1.00 89.00 97 GLU A N 1
ATOM 772 C CA . GLU A 1 97 ? -21.523 -2.745 22.372 1.00 89.00 97 GLU A CA 1
ATOM 773 C C . GLU A 1 97 ? -22.493 -1.707 21.790 1.00 89.00 97 GLU A C 1
ATOM 775 O O . GLU A 1 97 ? -23.454 -2.075 21.118 1.00 89.00 97 GLU A O 1
ATOM 780 N N . GLU A 1 98 ? -22.248 -0.414 22.020 1.00 91.62 98 GLU A N 1
ATOM 781 C CA . GLU A 1 98 ? -23.144 0.657 21.569 1.00 91.62 98 GLU A CA 1
ATOM 782 C C . GLU A 1 98 ? -22.917 1.056 20.104 1.00 91.62 98 GLU A C 1
ATOM 784 O O . GLU A 1 98 ? -23.868 1.434 19.419 1.00 91.62 98 GLU A O 1
ATOM 789 N N . LYS A 1 99 ? -21.667 1.016 19.623 1.00 93.19 99 LYS A N 1
ATOM 790 C CA . LYS A 1 99 ? -21.283 1.599 18.326 1.00 93.19 99 LYS A CA 1
ATOM 791 C C . LYS A 1 99 ? -20.382 0.722 17.455 1.00 93.19 99 LYS A C 1
ATOM 793 O O . LYS A 1 99 ? -20.195 1.047 16.283 1.00 93.19 99 LYS A O 1
ATOM 798 N N . GLY A 1 100 ? -19.819 -0.366 17.981 1.00 90.94 100 GLY A N 1
ATOM 799 C CA . GLY A 1 100 ? -18.812 -1.174 17.281 1.00 90.94 100 GLY A CA 1
ATOM 800 C C . GLY A 1 100 ? -19.301 -1.740 15.946 1.00 90.94 100 GLY A C 1
ATOM 801 O O . GLY A 1 100 ? -18.596 -1.644 14.940 1.00 90.94 100 GLY A O 1
ATOM 802 N N . GLU A 1 101 ? -20.537 -2.249 15.904 1.00 93.56 101 GLU A N 1
ATOM 803 C CA . GLU A 1 101 ? -21.143 -2.789 14.678 1.00 93.56 101 GLU A CA 1
ATOM 804 C C . GLU A 1 101 ? -21.261 -1.730 13.572 1.00 93.56 101 GLU A C 1
ATOM 806 O O . GLU A 1 101 ? -20.869 -1.982 12.430 1.00 93.56 101 GLU A O 1
ATOM 811 N N . ASP A 1 102 ? -21.746 -0.530 13.910 1.00 94.75 102 ASP A N 1
ATOM 812 C CA . ASP A 1 102 ? -21.910 0.561 12.947 1.00 94.75 102 ASP A CA 1
ATOM 813 C C . ASP A 1 102 ? -20.553 1.081 12.452 1.00 94.75 102 ASP A C 1
ATOM 815 O O . ASP A 1 102 ? -20.343 1.217 11.244 1.00 94.75 102 ASP A O 1
ATOM 819 N N . TYR A 1 103 ? -19.583 1.281 13.354 1.00 93.12 103 TYR A N 1
ATOM 820 C CA . TYR A 1 103 ? -18.220 1.654 12.964 1.00 93.12 103 TYR A CA 1
ATOM 821 C C . TYR A 1 103 ? -17.580 0.619 12.049 1.00 93.12 103 TYR A C 1
ATOM 823 O O . TYR A 1 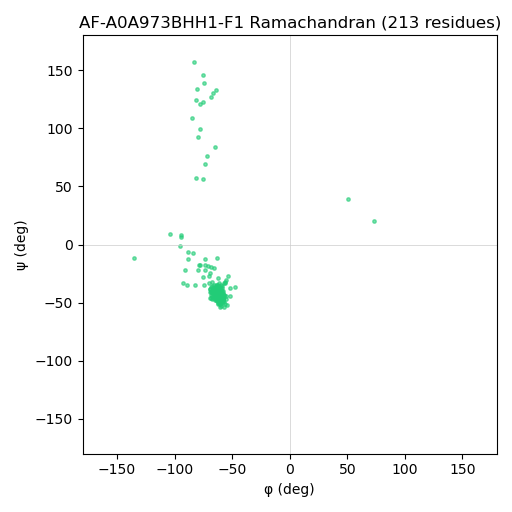103 ? -17.028 0.985 11.011 1.00 93.12 103 TYR A O 1
ATOM 831 N N . GLY A 1 104 ? -17.674 -0.662 12.404 1.00 92.75 104 GLY A N 1
ATOM 832 C CA . GLY A 1 104 ? -17.103 -1.749 11.621 1.00 92.75 104 GLY A CA 1
ATOM 833 C C . GLY A 1 104 ? -17.726 -1.842 10.234 1.00 92.75 104 GLY A C 1
ATOM 834 O O . GLY A 1 104 ? -17.004 -1.882 9.237 1.00 92.75 104 GLY A O 1
ATOM 835 N N . LYS A 1 105 ? -19.060 -1.792 10.143 1.00 94.50 105 LYS A N 1
ATOM 836 C CA . LYS A 1 105 ? -19.781 -1.802 8.864 1.00 94.50 105 LYS A CA 1
ATOM 837 C C . LYS A 1 105 ? -19.394 -0.615 7.986 1.00 94.50 105 LYS A C 1
ATOM 839 O O . LYS A 1 105 ? -19.039 -0.808 6.824 1.00 94.50 105 LYS A O 1
ATOM 844 N N . ASN A 1 106 ? -19.413 0.593 8.542 1.00 95.00 106 ASN A N 1
ATOM 845 C CA . ASN A 1 106 ? -19.077 1.797 7.793 1.00 95.00 106 ASN A CA 1
ATOM 846 C C . ASN A 1 106 ? -17.602 1.809 7.354 1.00 95.00 106 ASN A C 1
ATOM 848 O O . ASN A 1 106 ? -17.290 2.267 6.256 1.00 95.00 106 ASN A O 1
ATOM 852 N N . LEU A 1 107 ? -16.694 1.271 8.174 1.00 94.12 107 LEU A N 1
ATOM 853 C CA . LEU A 1 107 ? -15.282 1.130 7.819 1.00 94.12 107 LEU A CA 1
ATOM 854 C C . LEU A 1 107 ? -15.086 0.097 6.699 1.00 94.12 107 LEU A C 1
ATOM 856 O O . LEU A 1 107 ? -14.332 0.350 5.764 1.00 94.12 107 LEU A O 1
ATOM 860 N N . PHE A 1 108 ? -15.810 -1.027 6.725 1.00 94.25 108 PHE A N 1
ATOM 861 C CA . PHE A 1 108 ? -15.812 -1.986 5.617 1.00 94.25 108 PHE A CA 1
ATOM 862 C C . PHE A 1 108 ? -16.358 -1.400 4.320 1.00 94.25 108 PHE A C 1
ATOM 864 O O . PHE A 1 108 ? -15.809 -1.683 3.253 1.00 94.25 108 PHE A O 1
ATOM 871 N N . ASP A 1 109 ? -17.431 -0.616 4.403 1.00 94.12 109 ASP A N 1
ATOM 872 C CA . ASP A 1 109 ? -18.011 0.057 3.247 1.00 94.12 109 ASP A CA 1
ATOM 873 C C . ASP A 1 109 ? -17.012 1.037 2.624 1.00 94.12 109 ASP A C 1
ATOM 875 O O . ASP A 1 109 ? -16.834 1.024 1.407 1.00 94.12 109 ASP A O 1
ATOM 879 N N . ASP A 1 110 ? -16.286 1.793 3.448 1.00 94.62 110 ASP A N 1
ATOM 880 C CA . ASP A 1 110 ? -15.247 2.717 2.988 1.00 94.62 110 ASP A CA 1
ATOM 881 C C . ASP A 1 110 ? -14.010 2.001 2.406 1.00 94.62 110 ASP A C 1
ATOM 883 O O . ASP A 1 110 ? -13.311 2.560 1.567 1.00 94.62 110 ASP A O 1
ATOM 887 N N . LEU A 1 111 ? -13.744 0.750 2.798 1.00 95.06 111 LEU A N 1
ATOM 888 C CA . LEU A 1 111 ? -12.620 -0.053 2.289 1.00 95.06 111 LEU A CA 1
ATOM 889 C C . LEU A 1 111 ? -12.919 -0.784 0.970 1.00 95.06 111 LEU A C 1
ATOM 891 O O . LEU A 1 111 ? -12.008 -1.370 0.379 1.00 95.06 111 LEU A O 1
ATOM 895 N N . LYS A 1 112 ? -14.166 -0.775 0.479 1.00 92.94 112 LYS A N 1
ATOM 896 C CA . LYS A 1 112 ? -14.556 -1.492 -0.752 1.00 92.94 112 LYS A CA 1
ATOM 897 C C . LYS A 1 112 ? -13.736 -1.067 -1.968 1.00 92.94 112 LYS A C 1
ATOM 899 O O . LYS A 1 112 ? -13.272 -1.934 -2.710 1.00 92.94 112 LYS A O 1
ATOM 904 N N . ASP A 1 113 ? -13.519 0.233 -2.137 1.00 89.38 113 ASP A N 1
ATOM 905 C CA . ASP A 1 113 ? -12.755 0.770 -3.267 1.00 89.38 113 ASP A CA 1
ATOM 906 C C . ASP A 1 113 ? -11.279 0.353 -3.184 1.00 89.38 113 ASP A C 1
ATOM 908 O O . ASP A 1 113 ? -10.686 -0.087 -4.173 1.00 89.38 113 ASP A O 1
ATOM 912 N N . SER A 1 114 ? -10.716 0.353 -1.973 1.00 92.81 114 SER A N 1
ATOM 913 C CA . SER A 1 114 ? -9.349 -0.107 -1.717 1.00 92.81 114 SER A CA 1
ATOM 914 C C . SER A 1 114 ? -9.147 -1.577 -2.089 1.00 92.81 114 SER A C 1
ATOM 916 O O . SER A 1 114 ? -8.105 -1.919 -2.640 1.00 92.81 114 SER A O 1
ATOM 918 N N . LYS A 1 115 ? -10.136 -2.459 -1.881 1.00 91.81 115 LYS A N 1
ATOM 919 C CA . LYS A 1 115 ? -10.022 -3.885 -2.257 1.00 91.81 115 LYS A CA 1
ATOM 920 C C . LYS A 1 115 ? -9.823 -4.088 -3.754 1.00 91.81 115 LYS A C 1
ATOM 922 O O . LYS A 1 115 ? -8.996 -4.908 -4.158 1.00 91.81 115 LYS A O 1
ATOM 927 N N . LYS A 1 116 ? -10.567 -3.343 -4.575 1.00 91.25 116 LYS A N 1
ATOM 928 C CA . LYS A 1 116 ? -10.411 -3.383 -6.033 1.00 91.25 116 LYS A CA 1
ATOM 929 C C . LYS A 1 116 ? -9.012 -2.906 -6.429 1.00 91.25 116 LYS A C 1
ATOM 931 O O . LYS A 1 116 ? -8.312 -3.612 -7.153 1.00 91.25 116 LYS A O 1
ATOM 936 N N . ASN A 1 117 ? -8.583 -1.771 -5.881 1.00 93.50 117 ASN A N 1
ATOM 937 C CA . ASN A 1 117 ? -7.268 -1.195 -6.158 1.00 93.50 117 ASN A CA 1
ATOM 938 C C . ASN A 1 117 ? -6.123 -2.122 -5.714 1.00 93.50 117 ASN A C 1
ATOM 940 O O . ASN A 1 117 ? -5.136 -2.259 -6.430 1.00 93.50 117 ASN A O 1
ATOM 944 N N . ILE A 1 118 ? -6.270 -2.837 -4.591 1.00 96.62 118 ILE A N 1
ATOM 945 C CA . ILE A 1 118 ? -5.306 -3.851 -4.132 1.00 96.62 118 ILE A CA 1
ATOM 946 C C . ILE A 1 118 ? -5.179 -4.994 -5.145 1.00 96.62 118 ILE A C 1
ATOM 948 O O . ILE A 1 118 ? -4.068 -5.451 -5.412 1.00 96.62 118 ILE A O 1
ATOM 952 N N . ALA A 1 119 ? -6.286 -5.491 -5.700 1.00 95.56 119 ALA A N 1
ATOM 953 C CA . ALA A 1 119 ? -6.242 -6.578 -6.679 1.00 95.56 119 ALA A CA 1
ATOM 954 C C . ALA A 1 119 ? -5.514 -6.151 -7.966 1.00 95.56 119 ALA A C 1
ATOM 956 O O . ALA A 1 119 ? -4.642 -6.874 -8.452 1.00 95.56 119 ALA A O 1
ATOM 957 N N . GLU A 1 120 ? -5.822 -4.955 -8.475 1.00 95.44 120 GLU A N 1
ATOM 958 C CA . GLU A 1 120 ? -5.153 -4.374 -9.646 1.00 95.44 120 GLU A CA 1
ATOM 959 C C . GLU A 1 120 ? -3.659 -4.127 -9.377 1.00 95.44 120 GLU A C 1
ATOM 961 O O . GLU A 1 120 ? -2.812 -4.508 -10.189 1.00 95.44 120 GLU A O 1
ATOM 966 N N . LEU A 1 121 ? -3.320 -3.576 -8.207 1.00 96.62 121 LEU A N 1
ATOM 967 C CA . LEU A 1 121 ? -1.937 -3.340 -7.798 1.00 96.62 121 LEU A CA 1
ATOM 968 C C . LEU A 1 121 ? -1.146 -4.650 -7.689 1.00 96.62 121 LEU A C 1
ATOM 970 O O . LEU A 1 121 ? -0.042 -4.731 -8.217 1.00 96.62 121 LEU A O 1
ATOM 974 N N . ASN A 1 122 ? -1.712 -5.701 -7.087 1.00 96.88 122 ASN A N 1
ATOM 975 C CA . ASN A 1 122 ? -1.069 -7.019 -7.029 1.00 96.88 122 ASN A CA 1
ATOM 976 C C . ASN A 1 122 ? -0.779 -7.578 -8.428 1.00 96.88 122 ASN A C 1
ATOM 978 O O . ASN A 1 122 ? 0.295 -8.130 -8.663 1.00 96.88 122 ASN A O 1
ATOM 982 N N . SER A 1 123 ? -1.703 -7.403 -9.378 1.00 96.81 123 SER A N 1
ATOM 983 C CA . SER A 1 123 ? -1.471 -7.817 -10.764 1.00 96.81 123 SER A CA 1
ATOM 984 C C . SER A 1 123 ? -0.299 -7.063 -11.398 1.00 96.81 123 SER A C 1
ATOM 986 O O . SER A 1 123 ? 0.484 -7.665 -12.135 1.00 96.81 123 SER A O 1
ATOM 988 N N . LEU A 1 124 ? -0.163 -5.761 -11.131 1.00 96.75 124 LEU A N 1
ATOM 989 C CA . LEU A 1 124 ? 0.966 -4.967 -11.619 1.00 96.75 124 LEU A CA 1
ATOM 990 C C . LEU A 1 124 ? 2.278 -5.349 -10.934 1.00 96.75 124 LEU A C 1
ATOM 992 O O . LEU A 1 124 ? 3.295 -5.431 -11.615 1.00 96.75 124 LEU A O 1
ATOM 996 N N . ILE A 1 125 ? 2.262 -5.647 -9.634 1.00 96.56 125 ILE A N 1
ATOM 997 C CA . ILE A 1 125 ? 3.445 -6.131 -8.910 1.00 96.56 125 ILE A CA 1
ATOM 998 C C . ILE A 1 125 ? 3.981 -7.414 -9.563 1.00 96.56 125 ILE A C 1
ATOM 1000 O O . ILE A 1 125 ? 5.163 -7.516 -9.882 1.00 96.56 125 ILE A O 1
ATOM 1004 N N . VAL A 1 126 ? 3.101 -8.379 -9.843 1.00 95.44 126 VAL A N 1
ATOM 1005 C CA . VAL A 1 126 ? 3.489 -9.628 -10.520 1.00 95.44 126 VAL A CA 1
ATOM 1006 C C . VAL A 1 126 ? 3.993 -9.354 -11.938 1.00 95.44 126 VAL A C 1
ATOM 1008 O O . VAL A 1 126 ? 5.032 -9.878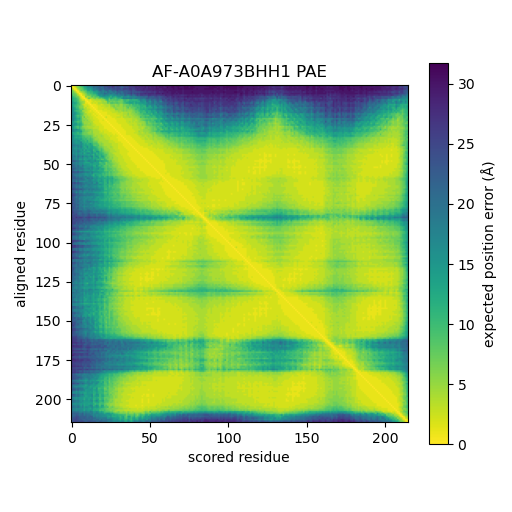 -12.335 1.00 95.44 126 VAL A O 1
ATOM 1011 N N . LYS A 1 127 ? 3.308 -8.492 -12.702 1.00 94.06 127 LYS A N 1
ATOM 1012 C CA . LYS A 1 127 ? 3.748 -8.088 -14.049 1.00 94.06 127 LYS A CA 1
ATOM 1013 C C . LYS A 1 127 ? 5.140 -7.445 -14.024 1.00 94.06 127 LYS A C 1
ATOM 1015 O O . LYS A 1 127 ? 5.928 -7.669 -14.939 1.00 94.06 127 LYS A O 1
ATOM 1020 N N . GLY A 1 128 ? 5.451 -6.687 -12.976 1.00 92.81 128 GLY A N 1
ATOM 1021 C CA . GLY A 1 128 ? 6.735 -6.028 -12.772 1.00 92.81 128 GLY A CA 1
ATOM 1022 C C . GLY A 1 128 ? 7.931 -6.972 -12.768 1.00 92.81 128 GLY A C 1
ATOM 1023 O O . GLY A 1 128 ? 8.978 -6.621 -13.299 1.00 92.81 128 GLY A O 1
ATOM 1024 N N . GLN A 1 129 ? 7.751 -8.199 -12.271 1.00 91.88 129 GLN A N 1
ATOM 1025 C CA . GLN A 1 129 ? 8.801 -9.225 -12.209 1.00 91.88 129 GLN A CA 1
ATOM 1026 C C . GLN A 1 129 ? 9.273 -9.699 -13.591 1.00 91.88 129 GLN A C 1
ATOM 1028 O O . GLN A 1 129 ? 10.357 -10.263 -13.718 1.00 91.88 129 GLN A O 1
ATOM 1033 N N . ILE A 1 130 ? 8.463 -9.480 -14.630 1.00 92.31 130 ILE A N 1
ATOM 1034 C CA . ILE A 1 130 ? 8.811 -9.814 -16.017 1.00 92.31 130 ILE A CA 1
ATOM 1035 C C . ILE A 1 130 ? 9.822 -8.800 -16.569 1.00 92.31 130 ILE A C 1
ATOM 1037 O O . ILE A 1 130 ? 10.627 -9.129 -17.441 1.00 92.31 130 ILE A O 1
ATOM 1041 N N . PHE A 1 131 ? 9.804 -7.568 -16.060 1.00 88.31 131 PHE A N 1
ATOM 1042 C CA . PHE A 1 131 ? 10.781 -6.560 -16.432 1.00 88.31 131 PHE A CA 1
ATOM 1043 C C . PHE A 1 131 ? 12.071 -6.779 -15.639 1.00 88.31 131 PHE A C 1
ATOM 1045 O O . PHE A 1 131 ? 12.054 -6.940 -14.422 1.00 88.31 131 PHE A O 1
ATOM 1052 N N . SER A 1 132 ? 13.218 -6.739 -16.317 1.00 86.31 132 SER A N 1
ATOM 1053 C CA . SER A 1 132 ? 14.542 -6.808 -15.683 1.00 86.31 132 SER A CA 1
ATOM 1054 C C . SER A 1 132 ? 14.910 -5.478 -15.004 1.00 86.31 132 SER A C 1
ATOM 1056 O O . SER A 1 132 ? 15.898 -4.839 -15.359 1.00 86.31 132 SER A O 1
ATOM 1058 N N . ILE A 1 133 ? 14.062 -5.017 -14.082 1.00 90.88 133 ILE A N 1
ATOM 1059 C CA . ILE A 1 133 ? 14.261 -3.795 -13.301 1.00 90.88 133 ILE A CA 1
ATOM 1060 C C . ILE A 1 133 ? 15.202 -4.113 -12.138 1.00 90.88 133 ILE A C 1
ATOM 1062 O O . ILE A 1 133 ? 14.922 -4.991 -11.320 1.00 90.88 133 ILE A O 1
ATOM 1066 N N . ASP A 1 134 ? 16.299 -3.367 -12.045 1.00 90.44 134 ASP A N 1
ATOM 1067 C CA . ASP A 1 134 ? 17.259 -3.518 -10.951 1.00 90.44 134 ASP A CA 1
ATOM 1068 C C . ASP A 1 134 ? 16.617 -3.166 -9.603 1.00 90.44 134 ASP A C 1
ATOM 1070 O O . ASP A 1 134 ? 15.961 -2.128 -9.455 1.00 90.44 134 ASP A O 1
ATOM 1074 N N . ASP A 1 135 ? 16.833 -4.032 -8.613 1.00 91.50 135 ASP A N 1
ATOM 1075 C CA . ASP A 1 135 ? 16.250 -3.947 -7.270 1.00 91.50 135 ASP A CA 1
ATOM 1076 C C . ASP A 1 135 ? 14.724 -3.764 -7.272 1.00 91.50 135 ASP A C 1
ATOM 1078 O O . ASP A 1 135 ? 14.165 -3.025 -6.456 1.00 91.50 135 ASP A O 1
ATOM 1082 N N . TYR A 1 136 ? 14.026 -4.450 -8.184 1.00 94.88 136 TYR A N 1
ATOM 1083 C CA . TYR A 1 136 ? 12.562 -4.434 -8.246 1.00 94.88 136 TYR A CA 1
ATOM 1084 C C . TYR A 1 136 ? 11.890 -4.811 -6.913 1.00 94.88 136 TYR A C 1
ATOM 1086 O O . TYR A 1 136 ? 10.800 -4.331 -6.601 1.00 94.88 136 TYR A O 1
ATOM 1094 N N . SER A 1 137 ? 12.568 -5.609 -6.082 1.00 95.12 137 SER A N 1
ATOM 1095 C CA . SER A 1 137 ? 12.118 -5.958 -4.733 1.00 95.12 137 SER A CA 1
ATOM 1096 C C . SER A 1 137 ? 11.832 -4.735 -3.857 1.00 95.12 137 SER A C 1
ATOM 1098 O O . SER A 1 137 ? 10.928 -4.791 -3.034 1.00 95.12 137 SER A O 1
ATOM 1100 N N . ILE A 1 138 ? 12.528 -3.608 -4.050 1.00 95.50 138 ILE A N 1
ATOM 1101 C CA . ILE A 1 138 ? 12.255 -2.366 -3.313 1.00 95.50 138 ILE A CA 1
ATOM 1102 C C . ILE A 1 138 ? 10.863 -1.835 -3.670 1.00 95.50 138 ILE A C 1
ATOM 1104 O O . ILE A 1 138 ? 10.098 -1.470 -2.780 1.00 95.50 138 ILE A O 1
ATOM 1108 N N . ILE A 1 139 ? 10.505 -1.820 -4.956 1.00 96.12 139 ILE A N 1
ATOM 1109 C CA . ILE A 1 139 ? 9.164 -1.418 -5.399 1.00 96.12 139 ILE A CA 1
ATOM 1110 C C . ILE A 1 139 ? 8.117 -2.371 -4.831 1.00 96.12 139 ILE A C 1
ATOM 1112 O O . ILE A 1 139 ? 7.157 -1.922 -4.207 1.00 96.12 139 ILE A O 1
ATOM 1116 N N . GLN A 1 140 ? 8.333 -3.675 -5.010 1.00 97.12 140 GLN A N 1
ATOM 1117 C CA . GLN A 1 140 ? 7.417 -4.706 -4.536 1.00 97.12 140 GLN A CA 1
ATOM 1118 C C . GLN A 1 140 ? 7.163 -4.582 -3.026 1.00 97.12 140 GLN A C 1
ATOM 1120 O O . GLN A 1 140 ? 6.011 -4.475 -2.614 1.00 97.12 140 GLN A O 1
ATOM 1125 N N . ASN A 1 141 ? 8.220 -4.509 -2.215 1.00 97.62 141 ASN A N 1
ATOM 1126 C CA . ASN A 1 141 ? 8.119 -4.436 -0.757 1.00 97.62 141 ASN A CA 1
ATOM 1127 C C . ASN A 1 141 ? 7.380 -3.177 -0.284 1.00 97.62 141 ASN A C 1
ATOM 1129 O O . ASN A 1 141 ? 6.609 -3.242 0.671 1.00 97.62 141 ASN A O 1
ATOM 1133 N N . ASN A 1 142 ? 7.588 -2.033 -0.944 1.00 97.75 142 ASN A N 1
ATOM 1134 C CA . ASN A 1 142 ? 6.879 -0.801 -0.599 1.00 97.75 142 ASN A CA 1
ATOM 1135 C C . ASN A 1 142 ? 5.386 -0.892 -0.941 1.00 97.75 142 ASN A C 1
ATOM 1137 O O . ASN A 1 142 ? 4.544 -0.528 -0.120 1.00 97.75 142 ASN A O 1
ATOM 1141 N N . CYS A 1 143 ? 5.036 -1.428 -2.115 1.00 97.69 143 CYS A N 1
ATOM 1142 C CA . CYS A 1 143 ? 3.636 -1.649 -2.476 1.00 97.69 143 CYS A CA 1
ATOM 1143 C C . CYS A 1 143 ? 2.958 -2.663 -1.537 1.00 97.69 143 CYS A C 1
ATOM 1145 O O . CYS A 1 143 ? 1.836 -2.433 -1.087 1.00 97.69 143 CYS A O 1
ATOM 1147 N N . GLU A 1 144 ? 3.641 -3.755 -1.191 1.00 97.06 144 GLU A N 1
ATOM 1148 C CA . GLU A 1 144 ? 3.160 -4.737 -0.214 1.00 97.06 144 GLU A CA 1
ATOM 1149 C C . GLU A 1 144 ? 2.996 -4.127 1.183 1.00 97.06 144 GLU A C 1
ATOM 1151 O O . GLU A 1 144 ? 2.019 -4.429 1.867 1.00 97.06 144 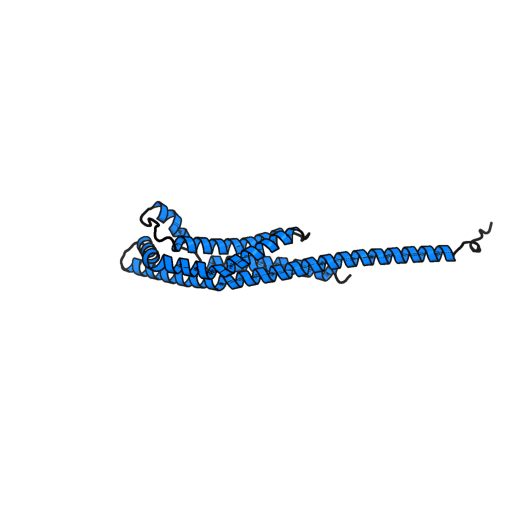GLU A O 1
ATOM 1156 N N . GLY A 1 145 ? 3.895 -3.228 1.593 1.00 96.75 145 GLY A N 1
ATOM 1157 C CA . GLY A 1 145 ? 3.783 -2.459 2.832 1.00 96.75 145 GLY A CA 1
ATOM 1158 C C . GLY A 1 145 ? 2.485 -1.655 2.904 1.00 96.75 145 GLY A C 1
ATOM 1159 O O . GLY A 1 145 ? 1.729 -1.791 3.867 1.00 96.75 145 GLY A O 1
ATOM 1160 N N . ILE A 1 146 ? 2.169 -0.905 1.843 1.00 96.56 146 ILE A N 1
ATOM 1161 C CA . ILE A 1 146 ? 0.900 -0.166 1.710 1.00 96.56 146 ILE A CA 1
ATOM 1162 C C . ILE A 1 146 ? -0.292 -1.129 1.804 1.00 96.56 146 ILE A C 1
ATOM 1164 O O . ILE A 1 146 ? -1.212 -0.900 2.587 1.00 96.56 146 ILE A O 1
ATOM 1168 N N . ILE A 1 147 ? -0.272 -2.237 1.054 1.00 96.94 147 ILE A N 1
ATOM 1169 C CA . ILE A 1 147 ? -1.350 -3.240 1.072 1.00 96.94 147 ILE A CA 1
ATOM 1170 C C . ILE A 1 147 ? -1.546 -3.823 2.481 1.00 96.94 147 ILE A C 1
ATOM 1172 O O . ILE A 1 147 ? -2.679 -4.000 2.931 1.00 96.94 147 ILE A O 1
ATOM 1176 N N . ASN A 1 148 ? -0.459 -4.122 3.190 1.00 95.75 148 ASN A N 1
ATOM 1177 C CA . ASN A 1 148 ? -0.511 -4.714 4.522 1.00 95.75 148 ASN A CA 1
ATOM 1178 C C . ASN A 1 148 ? -1.068 -3.746 5.570 1.00 95.75 148 ASN A C 1
ATOM 1180 O O . ASN A 1 148 ? -1.830 -4.184 6.430 1.00 95.75 148 ASN A O 1
ATOM 1184 N N . LEU A 1 149 ? -0.770 -2.447 5.473 1.00 94.06 149 LEU A N 1
ATOM 1185 C CA . LEU A 1 149 ? -1.405 -1.437 6.326 1.00 94.06 149 LEU A CA 1
ATOM 1186 C C . LEU A 1 149 ? -2.923 -1.415 6.119 1.00 94.06 149 LEU A C 1
ATOM 1188 O O . LEU A 1 149 ? -3.675 -1.431 7.090 1.00 94.06 149 LEU A O 1
ATOM 1192 N N . ILE A 1 150 ? -3.385 -1.470 4.866 1.00 94.94 150 ILE A N 1
ATOM 1193 C CA . ILE A 1 150 ? -4.822 -1.497 4.549 1.00 94.94 150 ILE A CA 1
ATOM 1194 C C . ILE A 1 150 ? -5.486 -2.761 5.095 1.00 94.94 150 ILE A C 1
ATOM 1196 O O . ILE A 1 150 ? -6.549 -2.683 5.705 1.00 94.94 150 ILE A O 1
ATOM 1200 N N . ARG A 1 151 ? -4.843 -3.924 4.950 1.00 93.31 151 ARG A N 1
ATOM 1201 C CA . ARG A 1 151 ? -5.315 -5.175 5.569 1.00 93.31 151 ARG A CA 1
ATOM 1202 C C . ARG A 1 151 ? -5.344 -5.091 7.096 1.00 93.31 151 ARG 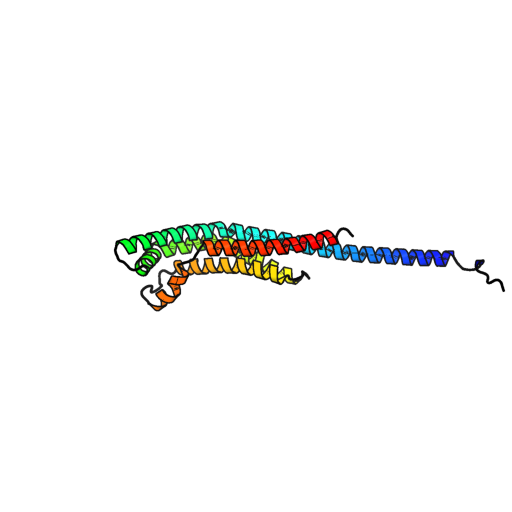A C 1
ATOM 1204 O O . ARG A 1 151 ? -6.216 -5.685 7.722 1.00 93.31 151 ARG A O 1
ATOM 1211 N N . GLY A 1 152 ? -4.422 -4.342 7.701 1.00 90.88 152 GLY A N 1
ATOM 1212 C CA . GLY A 1 152 ? -4.456 -4.018 9.126 1.00 90.88 152 GLY A CA 1
ATOM 1213 C C . GLY A 1 152 ? -5.726 -3.252 9.501 1.00 90.88 152 GLY A C 1
ATOM 1214 O O . GLY A 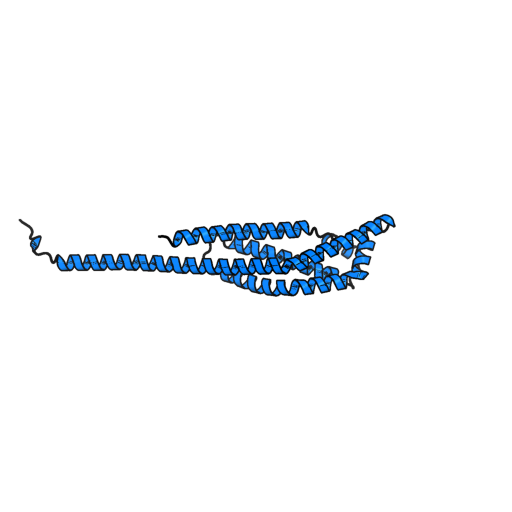1 152 ? -6.421 -3.646 10.435 1.00 90.88 152 GLY A O 1
ATOM 1215 N N . ILE A 1 153 ? -6.080 -2.227 8.721 1.00 92.94 153 ILE A N 1
ATOM 1216 C CA . ILE A 1 153 ? -7.330 -1.464 8.880 1.00 92.94 153 ILE A CA 1
ATOM 1217 C C . ILE A 1 153 ? -8.557 -2.375 8.716 1.00 92.94 153 ILE A C 1
ATOM 1219 O O . ILE A 1 153 ? -9.486 -2.303 9.518 1.00 92.94 153 ILE A O 1
ATOM 1223 N N . GLU A 1 154 ? -8.559 -3.283 7.737 1.00 92.50 154 GLU A N 1
ATOM 1224 C CA . GLU A 1 154 ? -9.623 -4.288 7.581 1.00 92.50 154 GLU A CA 1
ATOM 1225 C C . GLU A 1 154 ? -9.737 -5.215 8.799 1.00 92.50 154 GLU A C 1
ATOM 1227 O O . GLU A 1 154 ? -10.843 -5.544 9.227 1.00 92.50 154 GLU A O 1
ATOM 1232 N N . GLY A 1 155 ? -8.606 -5.625 9.379 1.00 90.56 155 GLY A N 1
ATOM 1233 C CA . GLY A 1 155 ? -8.575 -6.429 10.600 1.00 90.56 155 GLY A CA 1
ATOM 1234 C C . GLY A 1 155 ? -9.197 -5.699 11.790 1.00 90.56 155 GLY A C 1
ATOM 1235 O O . GLY A 1 155 ? -9.927 -6.305 12.573 1.00 90.56 155 GLY A O 1
ATOM 1236 N N . ILE A 1 156 ? -8.971 -4.390 11.888 1.00 90.12 156 ILE A N 1
ATOM 1237 C CA . ILE A 1 156 ? -9.581 -3.531 12.908 1.00 90.12 156 ILE A CA 1
ATOM 1238 C C . ILE A 1 156 ? -11.084 -3.404 12.660 1.00 90.12 156 ILE A C 1
ATOM 1240 O O . ILE A 1 156 ? -11.859 -3.601 13.591 1.00 90.12 156 ILE A O 1
ATOM 1244 N N . ALA A 1 157 ? -11.504 -3.157 11.415 1.00 92.25 157 ALA A N 1
ATOM 1245 C CA . ALA A 1 157 ? -12.917 -3.110 11.031 1.00 92.25 157 ALA A CA 1
ATOM 1246 C C . ALA A 1 157 ? -13.651 -4.400 11.418 1.00 92.25 157 ALA A C 1
ATOM 1248 O O . ALA A 1 157 ? -14.737 -4.361 11.998 1.00 92.25 157 ALA A O 1
ATOM 1249 N N . LEU A 1 158 ? -13.021 -5.548 11.149 1.00 90.88 158 LEU A N 1
ATOM 1250 C CA . LEU A 1 158 ? -13.537 -6.850 11.544 1.00 90.88 158 LEU A CA 1
ATOM 1251 C C . LEU A 1 158 ? -13.676 -6.936 13.061 1.00 90.88 158 LEU A C 1
ATOM 1253 O O . LEU A 1 158 ? -14.741 -7.290 13.556 1.00 90.88 158 LEU A O 1
ATOM 1257 N N . LEU A 1 159 ? -12.618 -6.596 13.789 1.00 88.94 159 LEU A N 1
ATOM 1258 C CA . LEU A 1 159 ? -12.575 -6.698 15.237 1.00 88.94 159 LEU A CA 1
ATOM 1259 C C . LEU A 1 159 ? -13.660 -5.855 15.918 1.00 88.94 159 LEU A C 1
ATOM 1261 O O . LEU A 1 159 ? -14.363 -6.367 16.785 1.00 88.94 159 LEU A O 1
ATOM 1265 N N . VAL A 1 160 ? -13.821 -4.593 15.512 1.00 89.44 160 VAL A N 1
ATOM 1266 C CA . VAL A 1 160 ? -14.824 -3.697 16.111 1.00 89.44 160 VAL A CA 1
ATOM 1267 C C . VAL A 1 160 ? -16.252 -4.103 15.746 1.00 89.44 160 VAL A C 1
ATOM 1269 O O . VAL A 1 160 ? -17.162 -3.881 16.535 1.00 89.44 160 VAL A O 1
ATOM 1272 N N . SER A 1 161 ? -16.446 -4.765 14.598 1.00 89.31 161 SER A N 1
ATOM 1273 C CA . SER A 1 161 ? -17.758 -5.278 14.180 1.00 89.31 161 SER A CA 1
ATOM 1274 C C . SER A 1 161 ? -18.230 -6.517 14.955 1.00 89.31 161 SER A C 1
ATOM 1276 O O . SER A 1 161 ? -19.389 -6.914 14.838 1.00 89.31 161 SER A O 1
ATOM 1278 N N . MET A 1 162 ? -17.355 -7.168 15.731 1.00 86.06 162 MET A N 1
ATOM 1279 C CA . MET A 1 162 ? -17.696 -8.396 16.451 1.00 86.06 162 MET A CA 1
ATOM 1280 C C . MET A 1 162 ? -18.476 -8.104 17.740 1.00 86.06 162 MET A C 1
ATOM 1282 O O . MET A 1 162 ? -17.903 -7.974 18.819 1.00 86.06 162 MET A O 1
ATOM 1286 N N . THR A 1 163 ? -19.803 -8.104 17.654 1.00 75.31 163 THR A N 1
ATOM 1287 C CA . THR A 1 163 ? -20.705 -7.897 18.805 1.00 75.31 163 THR A CA 1
ATOM 1288 C C . THR A 1 163 ? -20.783 -9.092 19.761 1.00 75.31 163 THR A C 1
ATOM 1290 O O . THR A 1 163 ? -21.103 -8.933 20.933 1.00 75.31 163 THR A O 1
ATOM 1293 N N . ASN A 1 164 ? -20.439 -10.294 19.287 1.00 76.56 164 ASN A N 1
ATOM 1294 C CA . ASN A 1 164 ? -20.558 -11.545 20.048 1.00 76.56 164 ASN A CA 1
ATOM 1295 C C . ASN A 1 164 ? -19.269 -11.964 20.774 1.00 76.56 164 ASN A C 1
ATOM 1297 O O . ASN A 1 164 ? -19.172 -13.089 21.274 1.00 76.56 164 ASN A O 1
ATOM 1301 N N . LEU A 1 165 ? -18.239 -11.116 20.793 1.00 75.88 165 LEU A N 1
ATOM 1302 C CA . LEU A 1 165 ? -17.041 -11.409 21.570 1.00 75.88 165 LEU A CA 1
ATOM 1303 C C . LEU A 1 165 ? -17.396 -11.384 23.059 1.00 75.88 165 LEU A C 1
ATOM 1305 O O . LEU A 1 165 ? -18.002 -10.442 23.558 1.00 75.88 165 LEU A O 1
ATOM 1309 N N . HIS A 1 166 ? -16.993 -12.425 23.791 1.00 76.62 166 HIS A N 1
ATOM 1310 C CA . HIS A 1 166 ? -17.080 -12.436 25.249 1.00 76.62 166 HIS A CA 1
ATOM 1311 C C . HIS A 1 166 ? -16.034 -11.475 25.812 1.00 76.62 166 HIS A C 1
ATOM 1313 O O . HIS A 1 166 ? -14.990 -11.912 26.302 1.00 76.62 166 HIS A O 1
ATOM 1319 N N . TRP A 1 167 ? -16.299 -10.172 25.727 1.00 74.88 167 TRP A N 1
ATOM 1320 C CA . TRP A 1 167 ? -15.383 -9.120 26.151 1.00 74.88 167 TRP A CA 1
ATOM 1321 C C . TRP A 1 167 ? -14.894 -9.367 27.583 1.00 74.88 167 TRP A C 1
ATOM 1323 O O . TRP A 1 167 ? -13.708 -9.200 27.870 1.00 74.88 167 TRP A O 1
ATOM 1333 N N . ALA A 1 168 ? -15.778 -9.868 28.461 1.00 70.75 168 ALA A N 1
ATOM 1334 C CA . ALA A 1 168 ? -15.483 -10.145 29.870 1.00 70.75 168 ALA A CA 1
ATOM 1335 C C . ALA A 1 168 ? -14.404 -11.226 30.088 1.00 70.75 168 ALA A C 1
ATOM 1337 O O . ALA A 1 168 ? -13.915 -11.407 31.203 1.00 70.75 168 ALA A O 1
ATOM 1338 N N . ASN A 1 169 ? -14.022 -11.963 29.043 1.00 81.06 169 ASN A N 1
ATOM 1339 C CA . ASN A 1 169 ? -12.966 -12.961 29.104 1.00 81.06 169 ASN A CA 1
ATOM 1340 C C . ASN A 1 169 ? -11.583 -12.288 29.142 1.00 81.06 169 ASN A C 1
ATOM 1342 O O . ASN A 1 169 ? -11.189 -11.587 28.209 1.00 81.06 169 ASN A O 1
ATOM 1346 N N . SER A 1 170 ? -10.794 -12.571 30.182 1.00 81.12 170 SER A N 1
ATOM 1347 C CA . SER A 1 170 ? -9.451 -11.998 30.361 1.00 81.12 170 SER A CA 1
ATOM 1348 C C . SER A 1 170 ? -8.503 -12.255 29.183 1.00 81.12 170 SER A C 1
ATOM 1350 O O . SER A 1 170 ? -7.709 -11.383 28.841 1.00 81.12 170 SER A O 1
ATOM 1352 N N . LYS A 1 171 ? -8.625 -13.396 28.490 1.00 82.56 171 LYS A N 1
ATOM 1353 C CA . LYS A 1 171 ? -7.809 -13.699 27.300 1.00 82.56 171 LYS A CA 1
ATOM 1354 C C . LYS A 1 171 ? -8.182 -12.836 26.097 1.00 82.56 171 LYS A C 1
ATOM 1356 O O . LYS A 1 171 ? -7.318 -12.533 25.278 1.00 82.56 171 LYS A O 1
ATOM 1361 N N . VAL A 1 172 ? -9.461 -12.470 25.971 1.00 79.06 172 VAL A N 1
ATOM 1362 C CA . VAL A 1 172 ? -9.926 -11.530 24.939 1.00 79.06 172 VAL A CA 1
ATOM 1363 C C . VAL A 1 172 ? -9.379 -10.146 25.265 1.00 79.06 172 VAL A C 1
ATOM 1365 O O . VAL A 1 172 ? -8.769 -9.523 24.402 1.00 79.06 172 VAL A O 1
ATOM 1368 N N . ARG A 1 173 ? -9.481 -9.719 26.529 1.00 76.62 173 ARG A N 1
ATOM 1369 C CA . ARG A 1 173 ? -8.926 -8.446 27.005 1.00 76.62 173 ARG A CA 1
ATOM 1370 C C . ARG A 1 173 ? -7.431 -8.307 26.697 1.00 76.62 173 ARG A C 1
ATOM 1372 O O . ARG A 1 173 ? -7.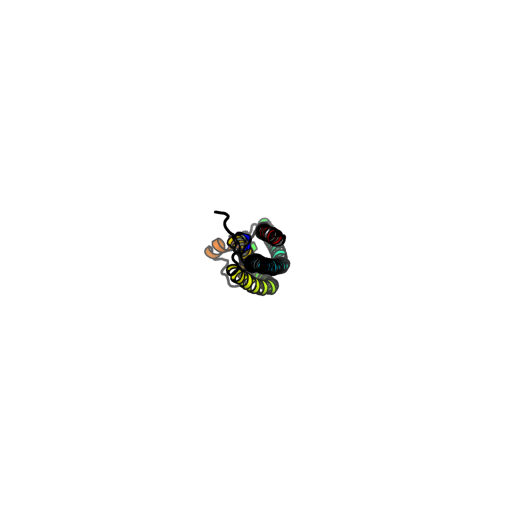037 -7.320 26.089 1.00 76.62 173 ARG A O 1
ATOM 1379 N N . GLU A 1 174 ? -6.610 -9.292 27.059 1.00 80.75 174 GLU A N 1
ATOM 1380 C CA . GLU A 1 174 ? -5.154 -9.240 26.835 1.00 80.75 174 GLU A CA 1
ATOM 1381 C C . GLU A 1 174 ? -4.769 -9.160 25.353 1.00 80.75 174 GLU A C 1
ATOM 1383 O O . GLU A 1 174 ? -3.786 -8.510 25.003 1.00 80.75 174 GLU A O 1
ATOM 1388 N N . ARG A 1 175 ? -5.530 -9.820 24.472 1.00 78.12 175 ARG A N 1
ATOM 1389 C CA . ARG A 1 175 ? -5.189 -9.913 23.045 1.00 78.12 175 ARG A CA 1
ATOM 1390 C C . ARG A 1 175 ? -5.760 -8.784 22.204 1.00 78.12 175 ARG A C 1
ATOM 1392 O O . ARG A 1 175 ? -5.127 -8.386 21.234 1.00 78.12 175 ARG A O 1
ATOM 1399 N N . ILE A 1 176 ? -6.953 -8.308 22.542 1.00 76.38 176 ILE A N 1
ATOM 1400 C CA . ILE A 1 176 ? -7.690 -7.356 21.714 1.00 76.38 176 ILE A CA 1
ATOM 1401 C C . ILE A 1 176 ? -7.413 -5.912 22.117 1.00 76.38 176 ILE A C 1
ATOM 1403 O O . ILE A 1 176 ? -7.350 -5.045 21.251 1.00 76.38 176 ILE A O 1
ATOM 1407 N N . MET A 1 177 ? -7.183 -5.641 23.402 1.00 74.31 177 MET A N 1
ATOM 1408 C CA . MET A 1 177 ? -7.026 -4.260 23.851 1.00 74.31 177 MET A CA 1
ATOM 1409 C C . MET A 1 177 ? -5.833 -3.523 23.221 1.00 74.31 177 MET A C 1
ATOM 1411 O O . MET A 1 177 ? -6.006 -2.380 22.796 1.00 74.31 177 MET A O 1
ATOM 1415 N N . PRO A 1 178 ? -4.655 -4.157 23.043 1.00 78.12 178 PRO A N 1
ATOM 1416 C CA . PRO A 1 178 ? -3.555 -3.530 22.312 1.00 78.12 178 PRO A CA 1
ATOM 1417 C C . PRO A 1 178 ? -3.896 -3.225 20.847 1.00 78.12 178 PRO A C 1
ATOM 1419 O O . PRO A 1 178 ? -3.360 -2.278 20.284 1.00 78.12 178 PRO A O 1
ATOM 1422 N N . LEU A 1 179 ? -4.787 -4.013 20.234 1.00 74.88 179 LEU A N 1
ATOM 1423 C CA . LEU A 1 179 ? -5.203 -3.849 18.839 1.00 74.88 179 LEU A CA 1
ATOM 1424 C C . LEU A 1 179 ? -6.223 -2.726 18.647 1.00 74.88 179 LEU A C 1
ATOM 1426 O O . LEU A 1 179 ? -6.406 -2.299 17.517 1.00 74.88 179 LEU A O 1
ATOM 1430 N N . LEU A 1 180 ? -6.890 -2.267 19.708 1.00 74.75 180 LEU A N 1
ATOM 1431 C CA . LEU A 1 180 ? -7.811 -1.126 19.664 1.00 74.75 180 LEU A CA 1
ATOM 1432 C C . LEU A 1 180 ? -7.106 0.199 19.962 1.00 74.75 180 LEU A C 1
ATOM 1434 O O . LEU A 1 180 ? -7.568 1.248 19.527 1.00 74.75 180 LEU A O 1
ATOM 1438 N N . ASN A 1 181 ? -5.955 0.158 20.639 1.00 74.69 181 ASN A N 1
ATOM 1439 C CA . ASN A 1 181 ? -5.104 1.327 20.849 1.00 74.69 181 ASN A CA 1
ATOM 1440 C C . ASN A 1 181 ? -4.222 1.605 19.619 1.00 74.69 181 ASN A C 1
ATOM 1442 O O . ASN A 1 181 ? -2.989 1.592 19.678 1.00 74.69 181 ASN A O 1
ATOM 1446 N N . ILE A 1 182 ? -4.862 1.791 18.467 1.00 76.88 182 ILE A N 1
ATOM 1447 C CA . ILE A 1 182 ? -4.157 2.030 17.213 1.00 76.88 182 ILE A CA 1
ATOM 1448 C C . ILE A 1 182 ? -3.696 3.474 17.175 1.00 76.88 182 ILE A C 1
ATOM 1450 O O . ILE A 1 182 ? -4.499 4.407 17.169 1.00 76.88 182 ILE A O 1
ATOM 1454 N N . ASN A 1 183 ? -2.389 3.659 17.054 1.00 85.06 183 ASN A N 1
ATOM 1455 C CA . ASN A 1 183 ? -1.833 4.963 16.760 1.00 85.06 183 ASN A CA 1
ATOM 1456 C C . ASN A 1 183 ? -2.004 5.261 15.260 1.00 85.06 183 ASN A C 1
ATOM 1458 O O . ASN A 1 183 ? -1.233 4.789 14.423 1.00 85.06 183 ASN A O 1
ATOM 1462 N N . ILE A 1 184 ? -3.032 6.041 14.924 1.00 88.69 184 ILE A N 1
ATOM 1463 C CA . ILE A 1 184 ? -3.337 6.422 13.537 1.00 88.69 184 ILE A CA 1
ATOM 1464 C C . ILE A 1 184 ? -2.217 7.261 12.930 1.00 88.69 184 ILE A C 1
ATOM 1466 O O . ILE A 1 184 ? -1.889 7.068 11.761 1.00 88.69 184 ILE A O 1
ATOM 1470 N N . GLN A 1 185 ? -1.570 8.112 13.730 1.00 89.06 185 GLN A N 1
ATOM 1471 C CA . GLN A 1 185 ? -0.415 8.877 13.274 1.00 89.06 185 GLN A CA 1
ATOM 1472 C C . GLN A 1 185 ? 0.715 7.945 12.831 1.00 89.06 185 GLN A C 1
ATOM 1474 O O . GLN A 1 185 ? 1.343 8.187 11.806 1.00 89.06 185 GLN A O 1
ATOM 1479 N N . ASN A 1 186 ? 0.946 6.840 13.549 1.00 90.94 186 ASN A N 1
ATOM 1480 C CA . ASN A 1 186 ? 1.916 5.838 13.113 1.00 90.94 186 ASN A CA 1
ATOM 1481 C C . ASN A 1 186 ? 1.500 5.218 11.774 1.00 90.94 186 ASN A C 1
ATOM 1483 O O . ASN A 1 186 ? 2.337 5.117 10.890 1.00 90.94 186 ASN A O 1
ATOM 1487 N N . ILE A 1 187 ? 0.226 4.858 11.582 1.00 91.56 187 ILE A N 1
ATOM 1488 C CA . ILE A 1 187 ? -0.254 4.321 10.296 1.00 91.56 187 ILE A CA 1
ATOM 1489 C C . ILE A 1 187 ? -0.019 5.320 9.15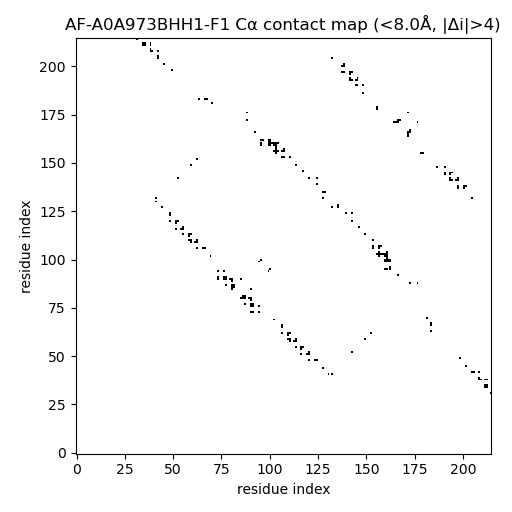2 1.00 91.56 187 ILE A C 1
ATOM 1491 O O . ILE A 1 187 ? 0.498 4.933 8.105 1.00 91.56 187 ILE A O 1
ATOM 1495 N N . GLN A 1 188 ? -0.358 6.595 9.350 1.00 91.75 188 GLN A N 1
ATOM 1496 C CA . GLN A 1 188 ? -0.129 7.657 8.364 1.00 91.75 188 GLN A CA 1
ATOM 1497 C C . GLN A 1 188 ? 1.363 7.815 8.044 1.00 91.75 188 GLN A C 1
ATOM 1499 O O . GLN A 1 188 ? 1.740 7.792 6.874 1.00 91.75 188 GLN A O 1
ATOM 1504 N N . ASN A 1 189 ? 2.219 7.866 9.067 1.00 94.62 189 ASN A N 1
ATOM 1505 C CA . ASN A 1 189 ? 3.671 7.958 8.897 1.00 94.62 189 ASN A CA 1
ATOM 1506 C C . ASN A 1 189 ? 4.236 6.756 8.118 1.00 94.62 189 ASN A C 1
ATOM 1508 O O . ASN A 1 189 ? 5.145 6.909 7.302 1.00 94.62 189 ASN A O 1
ATOM 1512 N N . GLU A 1 190 ? 3.708 5.553 8.351 1.00 94.88 190 GLU A N 1
ATOM 1513 C CA . GLU A 1 190 ? 4.120 4.347 7.631 1.00 94.88 190 GLU A CA 1
ATOM 1514 C C . GLU A 1 190 ? 3.675 4.388 6.160 1.00 94.88 190 GLU A C 1
ATOM 1516 O O . GLU A 1 190 ? 4.473 4.050 5.283 1.00 94.88 190 GLU A O 1
ATOM 1521 N N . PHE A 1 191 ? 2.454 4.857 5.862 1.00 94.56 191 PHE A N 1
ATOM 1522 C CA . PHE A 1 191 ? 2.011 5.096 4.481 1.00 94.56 191 PHE A CA 1
ATOM 1523 C C . PHE A 1 191 ? 2.918 6.101 3.765 1.00 94.56 191 PHE A C 1
ATOM 1525 O O . PHE A 1 191 ? 3.369 5.828 2.651 1.00 94.56 191 PHE A O 1
ATOM 1532 N N . GLU A 1 192 ? 3.226 7.229 4.408 1.00 94.88 192 GLU A N 1
ATOM 1533 C CA . GLU A 1 192 ? 4.123 8.253 3.863 1.00 94.88 192 GLU A CA 1
ATOM 1534 C C . GLU A 1 192 ? 5.526 7.703 3.603 1.00 94.88 192 GLU A C 1
ATOM 1536 O O . GLU A 1 192 ? 6.108 7.970 2.548 1.00 94.88 192 GLU A O 1
ATOM 1541 N N . ARG A 1 193 ? 6.065 6.896 4.527 1.00 97.25 193 ARG A N 1
ATOM 1542 C CA . ARG A 1 193 ? 7.371 6.251 4.351 1.00 97.25 193 ARG A CA 1
ATOM 1543 C C . ARG A 1 193 ? 7.369 5.343 3.125 1.00 97.25 193 ARG A C 1
ATOM 1545 O O . ARG A 1 193 ? 8.204 5.529 2.243 1.00 97.25 193 ARG A O 1
ATOM 1552 N N . TYR A 1 194 ? 6.417 4.411 3.033 1.00 97.38 194 TYR A N 1
ATOM 1553 C CA . TYR A 1 194 ? 6.334 3.494 1.893 1.00 97.38 194 TYR A CA 1
ATOM 1554 C C . TYR A 1 194 ? 6.125 4.235 0.567 1.00 97.38 194 TYR A C 1
ATOM 1556 O O . TYR A 1 194 ? 6.747 3.889 -0.438 1.00 97.38 194 TYR A O 1
ATOM 1564 N N . GLN A 1 195 ? 5.296 5.284 0.552 1.00 95.56 195 GLN A N 1
ATOM 1565 C CA . GLN A 1 195 ? 5.088 6.115 -0.633 1.00 95.56 195 GLN A CA 1
ATOM 1566 C C . GLN A 1 195 ? 6.375 6.835 -1.051 1.00 95.56 195 GLN A C 1
ATOM 1568 O O . GLN A 1 195 ? 6.723 6.850 -2.233 1.00 95.56 195 GLN A O 1
ATOM 1573 N N . LYS A 1 196 ? 7.093 7.435 -0.100 1.00 96.75 196 LYS A N 1
ATOM 1574 C CA . LYS A 1 196 ? 8.337 8.161 -0.365 1.00 96.75 196 LYS A CA 1
ATOM 1575 C C . LYS A 1 196 ? 9.428 7.239 -0.903 1.00 96.75 196 LYS A C 1
ATOM 1577 O O . LYS A 1 196 ? 10.093 7.595 -1.879 1.00 96.75 196 LYS A O 1
ATOM 1582 N N . ASP A 1 197 ? 9.597 6.069 -0.299 1.00 96.62 197 ASP A N 1
ATOM 1583 C CA . ASP A 1 197 ? 10.600 5.088 -0.715 1.00 96.62 197 ASP A CA 1
ATOM 1584 C C . ASP A 1 197 ? 10.266 4.528 -2.107 1.00 96.62 197 ASP A C 1
ATOM 1586 O O . ASP A 1 197 ? 11.138 4.457 -2.979 1.00 96.62 197 ASP A O 1
ATOM 1590 N N . TYR A 1 198 ? 8.982 4.254 -2.368 1.00 97.06 198 TYR A N 1
ATOM 1591 C CA . TYR A 1 198 ? 8.483 3.900 -3.697 1.00 97.06 198 TYR A CA 1
ATOM 1592 C C . TYR A 1 198 ? 8.804 4.978 -4.745 1.00 97.06 198 TYR A C 1
ATOM 1594 O O . TYR A 1 198 ? 9.419 4.678 -5.769 1.00 97.06 198 TYR A O 1
ATOM 1602 N N . LEU A 1 199 ? 8.434 6.239 -4.491 1.00 96.38 199 LEU A N 1
ATOM 1603 C CA . LEU A 1 199 ? 8.640 7.347 -5.433 1.00 96.38 199 LEU A CA 1
ATOM 1604 C C . LEU A 1 199 ? 10.123 7.627 -5.684 1.00 96.38 199 LEU A C 1
ATOM 1606 O O . LEU A 1 199 ? 10.507 7.975 -6.802 1.00 96.38 199 LEU A O 1
ATOM 1610 N N . THR A 1 200 ? 10.964 7.450 -4.664 1.00 96.62 200 THR A N 1
ATOM 1611 C CA . THR A 1 200 ? 12.419 7.571 -4.797 1.00 96.62 200 THR A CA 1
ATOM 1612 C C . THR A 1 200 ? 12.939 6.540 -5.794 1.00 96.62 200 THR A C 1
ATOM 1614 O O . THR A 1 200 ? 13.600 6.910 -6.766 1.00 96.62 200 THR A O 1
ATOM 1617 N N . LYS A 1 201 ? 12.550 5.268 -5.637 1.00 95.12 201 LYS A N 1
ATOM 1618 C CA . LYS A 1 201 ? 12.960 4.206 -6.561 1.00 95.12 201 LYS A CA 1
ATOM 1619 C C . LYS A 1 201 ? 12.369 4.383 -7.962 1.00 95.12 201 LYS A C 1
ATOM 1621 O O . LYS A 1 201 ? 13.072 4.190 -8.952 1.00 95.12 201 LYS A O 1
ATOM 1626 N N . ALA A 1 202 ? 11.109 4.802 -8.072 1.00 94.69 202 ALA A N 1
ATOM 1627 C CA . ALA A 1 202 ? 10.483 5.106 -9.358 1.00 94.69 202 ALA A CA 1
ATOM 1628 C C . ALA A 1 202 ? 11.267 6.198 -10.108 1.00 94.69 202 ALA A C 1
ATOM 1630 O O . ALA A 1 202 ? 11.611 6.028 -11.278 1.00 94.69 202 ALA A O 1
ATOM 1631 N N . LYS A 1 203 ? 11.645 7.284 -9.418 1.00 94.69 203 LYS A N 1
ATOM 1632 C CA . LYS A 1 203 ? 12.453 8.378 -9.979 1.00 94.69 203 LYS A CA 1
ATOM 1633 C C . LYS A 1 203 ? 13.823 7.912 -10.476 1.00 94.69 203 LYS A C 1
ATOM 1635 O O . LYS A 1 203 ? 14.268 8.364 -11.535 1.00 94.69 203 LYS A O 1
ATOM 1640 N N . GLU A 1 204 ? 14.492 7.022 -9.746 1.00 94.25 204 GLU A N 1
ATOM 1641 C CA . GLU A 1 204 ? 15.754 6.416 -10.194 1.00 94.25 204 GLU A CA 1
ATOM 1642 C C . GLU A 1 204 ? 15.577 5.672 -11.524 1.00 94.25 204 GLU A C 1
ATOM 1644 O O . GLU A 1 204 ? 16.383 5.848 -12.440 1.00 94.25 204 GLU A O 1
ATOM 1649 N N . ILE A 1 205 ? 14.491 4.906 -11.668 1.00 92.50 205 ILE A N 1
ATOM 1650 C CA . ILE A 1 205 ? 14.182 4.158 -12.894 1.00 92.50 205 ILE A CA 1
ATOM 1651 C C . ILE A 1 205 ? 13.909 5.106 -14.065 1.00 92.50 205 ILE A C 1
ATOM 1653 O O . ILE A 1 205 ? 14.482 4.912 -15.139 1.00 92.50 205 ILE A O 1
ATOM 1657 N N . TYR A 1 206 ? 13.112 6.165 -13.870 1.00 89.56 206 TYR A N 1
ATOM 1658 C CA . TYR A 1 206 ? 12.903 7.178 -14.914 1.00 89.56 206 TYR A CA 1
ATOM 1659 C C . TYR A 1 206 ? 14.219 7.817 -15.348 1.00 89.56 206 TYR A C 1
ATOM 1661 O O . TYR A 1 206 ? 14.479 7.941 -16.542 1.00 89.56 206 TYR A O 1
ATOM 1669 N N . THR A 1 207 ? 15.068 8.188 -14.386 1.00 89.25 207 THR A N 1
ATOM 1670 C CA . THR A 1 207 ? 16.357 8.832 -14.667 1.00 89.25 207 THR A CA 1
ATOM 1671 C C . THR A 1 207 ? 17.258 7.901 -15.479 1.00 89.25 207 THR A C 1
ATOM 1673 O O . THR A 1 207 ? 17.810 8.305 -16.502 1.00 89.25 207 THR A O 1
ATOM 1676 N N . LYS A 1 208 ? 17.349 6.624 -15.089 1.00 88.44 208 LYS A N 1
ATOM 1677 C CA . LYS A 1 208 ? 18.124 5.606 -15.811 1.00 88.44 208 LYS A CA 1
ATOM 1678 C C . LYS A 1 208 ? 17.616 5.406 -17.244 1.00 88.44 208 LYS A C 1
ATOM 1680 O O . LYS A 1 208 ? 18.412 5.353 -18.185 1.00 88.44 208 LYS A O 1
ATOM 1685 N N . ASN A 1 209 ? 16.302 5.323 -17.425 1.00 82.69 209 ASN A N 1
ATOM 1686 C CA . ASN A 1 209 ? 15.705 5.052 -18.730 1.00 82.69 209 ASN A CA 1
ATOM 1687 C C . ASN A 1 209 ? 15.751 6.268 -19.666 1.00 82.69 209 ASN A C 1
ATOM 1689 O O . ASN A 1 209 ? 16.001 6.084 -20.851 1.00 82.69 209 ASN A O 1
ATOM 1693 N N . TYR A 1 210 ? 15.614 7.495 -19.152 1.00 74.56 210 TYR A N 1
ATOM 1694 C CA . TYR A 1 210 ? 15.691 8.728 -19.950 1.00 74.56 210 TYR A CA 1
ATOM 1695 C C . TYR A 1 210 ? 17.093 8.980 -20.535 1.00 74.56 210 TYR A C 1
ATOM 1697 O O . TYR A 1 210 ? 17.236 9.411 -21.680 1.00 74.56 210 TYR A O 1
ATOM 1705 N N . HIS A 1 211 ? 18.149 8.660 -19.781 1.00 64.06 211 HIS A N 1
ATOM 1706 C CA . HIS A 1 211 ? 19.530 8.745 -20.275 1.00 64.06 211 HIS A CA 1
ATOM 1707 C C . HIS A 1 211 ? 19.892 7.633 -21.270 1.00 64.06 211 HIS A C 1
ATOM 1709 O O . HIS A 1 211 ? 20.857 7.766 -22.016 1.00 64.06 211 HIS A O 1
ATOM 1715 N N . THR A 1 212 ? 19.115 6.547 -21.315 1.00 59.12 212 THR A N 1
ATOM 1716 C CA . THR A 1 212 ? 19.331 5.453 -22.273 1.00 59.12 212 THR A CA 1
ATOM 1717 C C . THR A 1 212 ? 18.774 5.794 -23.663 1.00 59.12 212 THR A C 1
ATOM 1719 O O . THR A 1 212 ? 19.238 5.244 -24.656 1.00 59.12 212 THR A O 1
ATOM 1722 N N . THR A 1 213 ? 17.823 6.729 -23.756 1.00 54.72 213 THR A N 1
ATOM 1723 C CA . THR A 1 213 ? 17.165 7.147 -25.006 1.00 54.72 213 THR A CA 1
ATOM 1724 C C . THR A 1 213 ? 17.869 8.276 -25.765 1.00 54.72 213 THR A C 1
ATOM 1726 O O . THR A 1 213 ? 17.424 8.631 -26.853 1.00 54.72 213 THR A O 1
ATOM 1729 N N . THR A 1 214 ? 18.925 8.873 -25.203 1.00 51.56 214 THR A N 1
ATOM 1730 C CA . THR A 1 214 ? 19.616 10.058 -25.758 1.00 51.56 214 THR A CA 1
ATOM 1731 C C . THR A 1 214 ? 20.966 9.757 -26.435 1.00 51.56 214 THR A C 1
ATOM 1733 O O . THR A 1 214 ? 21.675 10.694 -26.802 1.00 51.56 214 THR A O 1
ATOM 1736 N N . LEU A 1 215 ? 21.305 8.477 -26.635 1.00 42.25 215 LEU A N 1
ATOM 1737 C CA . LEU A 1 215 ? 22.493 7.984 -27.356 1.00 42.25 215 LEU A CA 1
ATOM 1738 C C . LEU A 1 215 ? 22.095 7.252 -28.642 1.00 42.25 215 LEU A C 1
ATOM 1740 O O . LEU A 1 215 ? 22.803 7.447 -29.653 1.00 42.25 215 LEU A O 1
#

Secondary structure (DSSP, 8-state):
----GGGS-HHHHHHHHHHHHHHHHHHHHHHHHHHHHHHHHHHHHHHHHHHHHHHHHHHTHHHHHHHHHHHHHHHHHHHHHHHHT--HHHHHHHHIIIIIHHHHHHHHHHTHHHHHHHHHHHHHHHHHTTS--TTHHHHHHHHHHHHHHHHHHHHHHHHHH-TT--TTSHHHHHHHHHHHS--HHHHHHHHHHHHHHHHHHHHHHHHHHHHHS--

pLDDT: mean 88.04, std 10.6, range [41.88, 97.75]

Nearest PDB structures (foldseek):
  2wcd-assembly1_A  TM=3.414E-01  e=1.196E-01  Escherichia coli K-12
  2xra-assembly1_A  TM=2.727E-01  e=3.107E-01  synthetic construct
  7sqc-assembly1_1J  TM=2.594E-01  e=1.818E+00  Chlamydomonas reinhardtii
  7n6g-assembly1_3Q  TM=2.450E-01  e=5.197E+00  Chlamydomonas reinhardtii

Foldseek 3Di:
DPPPPPPDPVVVVVVVVVVVVVVVVVVVVVVLVVLLVLLVVLLVLLVQLLVLLVQLVVLCPVLLVLLVVVVVQLVVLQVVCVVVVHDSLVSVLVCLLVCLQVSLVVSVVSCPSNVVSLVVNVVSLVVQVVRPQPPSVLLNVLSVLSVVLSVLSNVSSVLSNPNPPPSVDVVCVVPCVVSSPDDSVVSVVSNVVSSVSNVVSSVVSNVVSVVSNPD

Sequence (215 aa):
MMIDIANWNWSGIIQSCAALGAFIIAWVALNSWQKQQNANHVTYFIDDLTNKVHELLQSISKPISRMEVMNIEISSYLTRSEEVGNSDYEAITKFLEEKGEDYGKNLFDDLKDSKKNIAELNSLIVKGQIFSIDDYSIIQNNCEGIINLIRGIEGIALLVSMTNLHWANSKVRERIMPLLNINIQNIQNEFERYQKDYLTKAKEIYTKNYHTTTL

Solvent-accessible surface area (backbone atoms only — not comparable to full-atom values): 11654 Å² total; per-residue (Å²): 136,84,76,75,74,82,76,56,66,58,67,62,51,51,52,51,52,49,50,51,50,51,50,52,52,53,52,52,51,51,53,50,50,53,53,41,52,52,36,50,55,52,50,54,49,51,50,56,49,50,51,42,53,49,55,34,59,59,37,43,51,62,37,51,54,51,49,52,53,50,49,54,50,50,49,53,37,34,56,52,19,59,77,74,71,47,53,62,64,59,25,50,50,51,47,35,73,76,42,13,47,60,53,12,51,54,37,50,62,42,40,52,64,30,54,57,37,50,55,57,44,53,53,48,52,59,55,49,70,77,49,94,54,84,70,47,64,58,49,48,52,24,55,49,50,48,52,50,54,54,51,49,52,51,51,45,25,52,58,39,36,51,76,83,60,65,64,90,37,67,71,48,45,71,63,46,52,68,66,70,67,65,60,61,67,58,54,52,52,51,47,53,48,31,51,50,56,32,51,52,53,51,50,52,52,51,53,57,39,58,64,63,65,77,119